Protein AF-A0A814XQW3-F1 (afdb_monomer_lite)

Secondary structure (DSSP, 8-state):
--EEETTEEE--SHHHHHHHHHIIIIIIIIHHHHHHHHHHHHHHHHHHHHHH------SS---HHHHHHHHHHHHHHHHHHHHHHHHHHHHHHHHHHHHHHHHHHHHT----HHHHHHHHHHHHHHHHHHHHHTTHHHHHHHHH-HHHHHHHHHHHHHHHS-----------------EEEEETTEEEEESSHHHHHHHHHHHHHTT-SEE----SGGGGGHHHHHHH-SSEEP-HHHHHHHHHHHTT-SEEEEESSHHHHHTTTTHHHHHHTT-EEE---HHHHHHHHHIIIIIITTT---HHHHHHHHHHHTTS--SEEEE-STTGGGT--HHHHSS-EEEHHHHHHHHHHHHHHHTTTS--

Radius of gyration: 32.4 Å; chains: 1; bounding box: 98×44×73 Å

InterPro domains:
  IPR001920 Asp/Glu racemase [G3DSA:3.40.50.1860] (167-349)
  IPR001920 Asp/Glu racemase [G3DSA:3.40.50.1860] (236-343)
  IPR001920 Asp/Glu racemase [SSF53681] (193-248)
  IPR001920 Asp/Glu racemase [SSF53681] (250-356)
  IPR004380 Aspartate racemase [TIGR00035] (196-360)
  IPR015942 Asp/Glu/hydantoin racemase [PF01177] (196-351)
  IPR033134 Asp/Glu racemase, active site 2 [PS00924] (321-331)

pLDDT: mean 74.13, std 18.56, range [30.69, 98.56]

Foldseek 3Di:
DWDDDPNDTDDADPVLVVVLVCLCPPQQPVVLVVLVVVLVVLVVVVVVVVVVPDDPDDDDDDDVVVVVVVLVSVLVSQLSVQLSVLSNVLQPQQSVLSVVVRVCVVVVPDDDPVVVVVSVVSNVSSVVSVVVSVCSSVVSCCVRPPVVVVVVVVVVVVVVPPCPDDDDDDDDDDFPDFDWDQDPNATATDGRLVVVLVVLVVVVVVPDQADEDLAQVCLSCVVVNCVSHPHHYDRLLLLLLVVCLVVVWQEEEEADACCNQVVCSNQPNNVVSNHHYDGADPVLNVLRNCCVPVDQVVVNHDPVSLLVSLVSLLPDPTQEYEHNGQRCVVRDDCVSNVHHYHRSNVSSVVVVVCVVPCVVVVPD

Structure (mmCIF, N/CA/C/O backbone):
data_AF-A0A814XQW3-F1
#
_entry.id   AF-A0A814XQW3-F1
#
loop_
_atom_site.group_PDB
_atom_site.id
_atom_site.type_symbol
_atom_site.label_atom_id
_atom_site.label_alt_id
_atom_site.label_comp_id
_atom_site.label_asym_id
_atom_site.label_entity_id
_atom_site.label_seq_id
_atom_site.pdbx_PDB_ins_code
_atom_site.Cartn_x
_atom_site.Cartn_y
_atom_site.Cartn_z
_atom_site.occupancy
_atom_site.B_iso_or_equiv
_atom_site.auth_seq_id
_atom_site.auth_comp_id
_atom_site.auth_asym_id
_atom_site.auth_atom_id
_atom_site.pdbx_PDB_model_num
ATOM 1 N N . MET A 1 1 ? 49.293 6.498 -38.339 1.00 36.53 1 MET A N 1
ATOM 2 C CA . MET A 1 1 ? 49.826 6.241 -39.692 1.00 36.53 1 MET A CA 1
ATOM 3 C C . MET A 1 1 ? 50.412 4.837 -39.653 1.00 36.53 1 MET A C 1
ATOM 5 O O . MET A 1 1 ? 51.391 4.638 -38.951 1.00 36.53 1 MET A O 1
ATOM 9 N N . ALA A 1 2 ? 49.726 3.845 -40.225 1.00 30.69 2 ALA A N 1
ATOM 10 C CA . ALA A 1 2 ? 50.223 2.468 -40.257 1.00 30.69 2 ALA A CA 1
ATOM 11 C C . ALA A 1 2 ? 51.236 2.351 -41.402 1.00 30.69 2 ALA A C 1
ATOM 13 O O . ALA A 1 2 ? 50.948 2.802 -42.509 1.00 30.69 2 ALA A O 1
ATOM 14 N N . MET A 1 3 ? 52.414 1.790 -41.138 1.00 38.75 3 MET A N 1
ATOM 15 C CA . MET A 1 3 ? 53.424 1.531 -42.162 1.00 38.75 3 MET A CA 1
ATOM 16 C C . MET A 1 3 ? 53.790 0.051 -42.105 1.00 38.75 3 MET A C 1
ATOM 18 O O . MET A 1 3 ? 54.072 -0.480 -41.033 1.00 38.75 3 MET A O 1
ATOM 22 N N . ILE A 1 4 ? 53.728 -0.616 -43.256 1.00 41.97 4 ILE A N 1
ATOM 23 C CA . ILE A 1 4 ? 54.056 -2.035 -43.390 1.00 41.97 4 ILE A CA 1
ATOM 24 C C . ILE A 1 4 ? 55.567 -2.139 -43.574 1.00 41.97 4 ILE A C 1
ATOM 26 O O . ILE A 1 4 ? 56.103 -1.674 -44.577 1.00 41.97 4 ILE A O 1
ATOM 30 N N . VAL A 1 5 ? 56.241 -2.782 -42.624 1.00 43.38 5 VAL A N 1
ATOM 31 C CA . VAL A 1 5 ? 57.634 -3.215 -42.764 1.00 43.38 5 VAL A CA 1
ATOM 32 C C . VAL A 1 5 ? 57.670 -4.704 -42.421 1.00 43.38 5 VAL A C 1
ATOM 34 O O . VAL A 1 5 ? 57.209 -5.105 -41.358 1.00 43.38 5 VAL A O 1
ATOM 37 N N . ASN A 1 6 ? 58.163 -5.534 -43.344 1.00 40.38 6 ASN A N 1
ATOM 38 C CA . ASN A 1 6 ? 58.278 -6.996 -43.201 1.00 40.38 6 ASN A CA 1
ATOM 39 C C . ASN A 1 6 ? 56.962 -7.745 -42.900 1.00 40.38 6 ASN A C 1
ATOM 41 O O . ASN A 1 6 ? 56.913 -8.623 -42.042 1.00 40.38 6 ASN A O 1
ATOM 45 N N . GLY A 1 7 ? 55.881 -7.422 -43.619 1.00 45.22 7 GLY A N 1
ATOM 46 C CA . GLY A 1 7 ? 54.679 -8.270 -43.671 1.00 45.22 7 GLY A CA 1
ATOM 47 C C . GLY A 1 7 ? 53.816 -8.310 -42.404 1.00 45.22 7 GLY A C 1
ATOM 48 O O . GLY A 1 7 ? 52.845 -9.059 -42.367 1.00 45.22 7 GLY A O 1
ATOM 49 N N . THR A 1 8 ? 54.108 -7.492 -41.391 1.00 40.66 8 THR A N 1
ATOM 50 C CA . THR A 1 8 ? 53.250 -7.338 -40.209 1.00 40.66 8 THR A CA 1
ATOM 51 C C . THR A 1 8 ? 52.730 -5.903 -40.123 1.00 40.66 8 THR A C 1
ATOM 53 O O . THR A 1 8 ? 53.478 -4.931 -40.218 1.00 40.66 8 THR A O 1
ATOM 56 N N . CYS A 1 9 ? 51.407 -5.756 -40.022 1.00 37.94 9 CYS A N 1
ATOM 57 C CA . CYS A 1 9 ? 50.748 -4.460 -39.882 1.00 37.94 9 CYS A CA 1
ATOM 58 C C . CYS A 1 9 ? 50.822 -4.048 -38.404 1.00 37.94 9 CYS A C 1
ATOM 60 O O . CYS A 1 9 ? 50.177 -4.674 -37.566 1.00 37.94 9 CYS A O 1
ATOM 62 N N . GLY A 1 10 ? 51.633 -3.040 -38.073 1.00 51.25 10 GLY A N 1
ATOM 63 C CA . GLY A 1 10 ? 51.829 -2.586 -36.694 1.00 51.25 10 GLY A CA 1
ATOM 64 C C . GLY A 1 10 ? 51.812 -1.063 -36.554 1.00 51.25 10 GLY A C 1
ATOM 65 O O . GLY A 1 10 ? 52.221 -0.324 -37.452 1.00 51.25 10 GLY A O 1
ATOM 66 N N . LEU A 1 11 ? 51.319 -0.587 -35.409 1.00 47.41 11 LEU A N 1
ATOM 67 C CA . LEU A 1 11 ? 51.382 0.812 -34.978 1.00 47.41 11 LEU A CA 1
ATOM 68 C C . LEU A 1 11 ? 52.790 1.110 -34.436 1.00 47.41 11 LEU A C 1
ATOM 70 O O . LEU A 1 11 ? 53.086 0.823 -33.280 1.00 47.41 11 LEU A O 1
ATOM 74 N N . PHE A 1 12 ? 53.656 1.694 -35.263 1.00 54.59 12 PHE A N 1
ATOM 75 C CA . PHE A 1 12 ? 55.025 2.058 -34.880 1.00 54.59 12 PHE A CA 1
ATOM 76 C C . PHE A 1 12 ? 55.198 3.579 -34.705 1.00 54.59 12 PHE A C 1
ATOM 78 O O . PHE A 1 12 ? 54.507 4.376 -35.342 1.00 54.59 12 PHE A O 1
ATOM 85 N N . GLY A 1 13 ? 56.146 3.984 -33.850 1.00 56.56 13 GLY A N 1
ATOM 86 C CA . GLY A 1 13 ? 56.596 5.376 -33.696 1.00 56.56 13 GLY A CA 1
ATOM 87 C C . GLY A 1 13 ? 56.034 6.129 -32.482 1.00 56.56 13 GLY A C 1
ATOM 88 O O . GLY A 1 13 ? 55.415 5.548 -31.595 1.00 56.56 13 GLY A O 1
ATOM 89 N N . LEU A 1 14 ? 56.249 7.452 -32.447 1.00 54.50 14 LEU A N 1
ATOM 90 C CA . LEU A 1 14 ? 55.921 8.352 -31.323 1.00 54.50 14 LEU A CA 1
ATOM 91 C C . LEU A 1 14 ? 54.473 8.197 -30.814 1.00 54.50 14 LEU A C 1
ATOM 93 O O . LEU A 1 14 ? 54.214 8.307 -29.620 1.00 54.50 14 LEU A O 1
ATOM 97 N N . TYR A 1 15 ? 53.534 7.892 -31.713 1.00 55.53 15 TYR A N 1
ATOM 98 C CA . TYR A 1 15 ? 52.132 7.662 -31.368 1.00 55.53 15 TYR A CA 1
ATOM 99 C C . TYR A 1 15 ? 51.929 6.443 -30.457 1.00 55.53 15 TYR A C 1
ATOM 101 O O . TYR A 1 15 ? 51.129 6.528 -29.530 1.00 55.53 15 TYR A O 1
ATOM 109 N N . SER A 1 16 ? 52.649 5.331 -30.665 1.00 59.09 16 SER A N 1
ATOM 110 C CA . SER A 1 16 ? 52.501 4.151 -29.799 1.00 59.09 16 SER A CA 1
ATOM 111 C C . SER A 1 16 ? 53.010 4.437 -28.387 1.00 59.09 16 SER A C 1
ATOM 113 O O . SER A 1 16 ? 52.387 4.007 -27.422 1.00 59.09 16 SER A O 1
ATOM 115 N N . ILE A 1 17 ? 54.072 5.241 -28.273 1.00 63.97 17 ILE A N 1
ATOM 116 C CA . ILE A 1 17 ? 54.657 5.688 -27.005 1.00 63.97 17 ILE A CA 1
ATOM 117 C C . ILE A 1 17 ? 53.699 6.636 -26.270 1.00 63.97 17 ILE A C 1
ATOM 119 O O . ILE A 1 17 ? 53.467 6.471 -25.075 1.00 63.97 17 ILE A O 1
ATOM 123 N N . VAL A 1 18 ? 53.098 7.601 -26.975 1.00 65.00 18 VAL A N 1
ATOM 124 C CA . VAL A 1 18 ? 52.112 8.531 -26.393 1.00 65.00 18 VAL A CA 1
ATOM 125 C C . VAL A 1 18 ? 50.834 7.798 -25.979 1.00 65.00 18 VAL A C 1
ATOM 127 O O . VAL A 1 18 ? 50.324 8.018 -24.882 1.00 65.00 18 VAL A O 1
ATOM 130 N N . TYR A 1 19 ? 50.330 6.893 -26.819 1.00 63.53 19 TYR A N 1
ATOM 131 C CA . TYR A 1 19 ? 49.148 6.084 -26.516 1.00 63.53 19 TYR A CA 1
ATOM 132 C C . TYR A 1 19 ? 49.398 5.118 -25.348 1.00 63.53 19 TYR A C 1
ATOM 134 O O . TYR A 1 19 ? 48.536 4.940 -24.490 1.00 63.53 19 TYR A O 1
ATOM 142 N N . PHE A 1 20 ? 50.606 4.555 -25.263 1.00 70.44 20 PHE A N 1
ATOM 143 C CA . PHE A 1 20 ? 51.067 3.773 -24.119 1.00 70.44 20 PHE A CA 1
ATOM 144 C C . PHE A 1 20 ? 51.087 4.605 -22.831 1.00 70.44 20 PHE A C 1
ATOM 146 O O . PHE A 1 20 ? 50.499 4.196 -21.830 1.00 70.44 20 PHE A O 1
ATOM 153 N N . ALA A 1 21 ? 51.709 5.788 -22.864 1.00 70.50 21 ALA A N 1
ATOM 154 C CA . ALA A 1 21 ? 51.755 6.686 -21.715 1.00 70.50 21 ALA A CA 1
ATOM 155 C C . ALA A 1 21 ? 50.340 7.058 -21.245 1.00 70.50 21 ALA A C 1
ATOM 157 O O . ALA A 1 21 ? 50.058 7.008 -20.049 1.00 70.50 21 ALA A O 1
ATOM 158 N N . TYR A 1 22 ? 49.426 7.339 -22.179 1.00 73.06 22 TYR A N 1
ATOM 159 C CA . TYR A 1 22 ? 48.013 7.567 -21.878 1.00 73.06 22 TYR A CA 1
ATOM 160 C C . TYR A 1 22 ? 47.371 6.367 -21.167 1.00 73.06 22 TYR A C 1
ATOM 162 O O . TYR A 1 22 ? 46.743 6.544 -20.126 1.00 73.06 22 TYR A O 1
ATOM 170 N N . TYR A 1 23 ? 47.556 5.144 -21.669 1.00 67.44 23 TYR A N 1
ATOM 171 C CA . TYR A 1 23 ? 46.944 3.948 -21.082 1.00 67.44 23 TYR A CA 1
ATOM 172 C C . TYR A 1 23 ? 47.479 3.627 -19.678 1.00 67.44 23 TYR A C 1
ATOM 174 O O . TYR A 1 23 ? 46.710 3.303 -18.771 1.00 67.44 23 TYR A O 1
ATOM 182 N N . VAL A 1 24 ? 48.790 3.756 -19.464 1.00 70.56 24 VAL A N 1
ATOM 183 C CA . VAL A 1 24 ? 49.394 3.545 -18.140 1.00 70.56 24 VAL A CA 1
ATOM 184 C C . VAL A 1 24 ? 48.906 4.603 -17.157 1.00 70.56 24 VAL A C 1
ATOM 186 O O . VAL A 1 24 ? 48.426 4.268 -16.076 1.00 70.56 24 VAL A O 1
ATOM 189 N N . ILE A 1 25 ? 48.968 5.878 -17.539 1.00 71.75 25 ILE A N 1
ATOM 190 C CA . ILE A 1 25 ? 48.618 6.980 -16.643 1.00 71.75 25 ILE A CA 1
ATOM 191 C C . ILE A 1 25 ? 47.116 6.978 -16.347 1.00 71.75 25 ILE A C 1
ATOM 193 O O . ILE A 1 25 ? 46.719 7.008 -15.186 1.00 71.75 25 ILE A O 1
ATOM 197 N N . VAL A 1 26 ? 46.265 6.916 -17.370 1.00 65.56 26 VAL A N 1
ATOM 198 C CA . VAL A 1 26 ? 44.820 7.118 -17.205 1.00 65.56 26 VAL A CA 1
ATOM 199 C C . VAL A 1 26 ? 44.121 5.852 -16.719 1.00 65.56 26 VAL A C 1
ATOM 201 O O . VAL A 1 26 ? 43.390 5.901 -15.730 1.00 65.56 26 VAL A O 1
ATOM 204 N N . ILE A 1 27 ? 44.362 4.714 -17.375 1.00 66.62 27 ILE A N 1
ATOM 205 C CA . ILE A 1 27 ? 43.621 3.473 -17.102 1.00 66.62 27 ILE A CA 1
ATOM 206 C C . ILE A 1 27 ? 44.236 2.690 -15.940 1.00 66.62 27 ILE A C 1
ATOM 208 O O . ILE A 1 27 ? 43.497 2.119 -15.145 1.00 66.62 27 ILE A O 1
ATOM 212 N N . SER A 1 28 ? 45.566 2.688 -15.802 1.00 67.12 28 SER A N 1
ATOM 213 C CA . SER A 1 28 ? 46.251 1.832 -14.814 1.00 67.12 28 SER A CA 1
ATOM 214 C C . SER A 1 28 ? 46.558 2.540 -13.494 1.00 67.12 28 SER A C 1
ATOM 216 O O . SER A 1 28 ? 46.672 1.882 -12.465 1.00 67.12 28 SER A O 1
ATOM 218 N N . ILE A 1 29 ? 46.703 3.871 -13.507 1.00 71.38 29 ILE A N 1
ATOM 219 C CA . ILE A 1 29 ? 47.073 4.655 -12.318 1.00 71.38 29 ILE A CA 1
ATOM 220 C C . ILE A 1 29 ? 45.908 5.531 -11.852 1.00 71.38 29 ILE A C 1
ATOM 222 O O . ILE A 1 29 ? 45.441 5.374 -10.723 1.00 71.38 29 ILE A O 1
ATOM 226 N N . ILE A 1 30 ? 45.413 6.442 -12.696 1.00 69.69 30 ILE A N 1
ATOM 227 C CA . ILE A 1 30 ? 44.407 7.438 -12.296 1.00 69.69 30 ILE A CA 1
ATOM 228 C C . ILE A 1 30 ? 43.081 6.768 -11.933 1.00 69.69 30 ILE A C 1
ATOM 230 O O . ILE A 1 30 ? 42.566 7.009 -10.842 1.00 69.69 30 ILE A O 1
ATOM 234 N N . LEU A 1 31 ? 42.538 5.914 -12.803 1.00 66.19 31 LEU A N 1
ATOM 235 C CA . LEU A 1 31 ? 41.219 5.317 -12.585 1.00 66.19 31 LEU A CA 1
ATOM 236 C C . LEU A 1 31 ? 41.161 4.439 -11.311 1.00 66.19 31 LEU A C 1
ATOM 238 O O . LEU A 1 31 ? 40.260 4.661 -10.494 1.00 66.19 31 LEU A O 1
ATOM 242 N N . PRO A 1 32 ? 42.134 3.542 -11.036 1.00 69.25 32 PRO A N 1
ATOM 243 C CA . PRO A 1 32 ? 42.170 2.801 -9.776 1.00 69.25 32 PRO A CA 1
ATOM 244 C C . PRO A 1 32 ? 42.400 3.683 -8.547 1.00 69.25 32 PRO A C 1
ATOM 246 O O . PRO A 1 32 ? 41.806 3.440 -7.497 1.00 69.25 32 PRO A O 1
ATOM 249 N N . THR A 1 33 ? 43.220 4.733 -8.666 1.00 70.94 33 THR A N 1
ATOM 250 C CA . THR A 1 33 ? 43.464 5.674 -7.561 1.00 70.94 33 THR A CA 1
ATOM 251 C C . THR A 1 33 ? 42.193 6.440 -7.203 1.00 70.94 33 THR A C 1
ATOM 253 O O . THR A 1 33 ? 41.850 6.539 -6.026 1.00 70.94 33 THR A O 1
ATOM 256 N N . ILE A 1 34 ? 41.451 6.934 -8.202 1.00 68.25 34 ILE A N 1
ATOM 257 C CA . ILE A 1 34 ? 40.159 7.601 -8.001 1.00 68.25 34 ILE A CA 1
ATOM 258 C C . ILE A 1 34 ? 39.181 6.649 -7.307 1.00 68.25 34 ILE A C 1
ATOM 260 O O . ILE A 1 34 ? 38.585 7.025 -6.299 1.00 68.25 34 ILE A O 1
ATOM 264 N N . MET A 1 35 ? 39.059 5.406 -7.779 1.00 67.62 35 MET A N 1
ATOM 265 C CA . MET A 1 35 ? 38.199 4.393 -7.153 1.00 67.62 35 MET A CA 1
ATOM 266 C C . MET A 1 35 ? 38.602 4.089 -5.704 1.00 67.62 35 MET A C 1
ATOM 268 O O . MET A 1 35 ? 37.743 4.051 -4.822 1.00 67.62 35 MET A O 1
ATOM 272 N N . GLY A 1 36 ? 39.901 3.961 -5.417 1.00 69.25 36 GLY A N 1
ATOM 273 C CA . GLY A 1 36 ? 40.413 3.780 -4.057 1.00 69.25 36 GLY A CA 1
ATOM 274 C C . GLY A 1 36 ? 40.110 4.970 -3.139 1.00 69.25 36 GLY A C 1
ATOM 275 O O . GLY A 1 36 ? 39.705 4.782 -1.987 1.00 69.25 36 GLY A O 1
ATOM 276 N N . VAL A 1 37 ? 40.236 6.201 -3.647 1.00 71.12 37 VAL A N 1
ATOM 277 C CA . VAL A 1 37 ? 39.878 7.429 -2.919 1.00 71.12 37 VAL A CA 1
ATOM 278 C C . VAL A 1 37 ? 38.376 7.478 -2.648 1.00 71.12 37 VAL A C 1
ATOM 280 O O . VAL A 1 37 ? 37.986 7.693 -1.501 1.00 71.12 37 VAL A O 1
ATOM 283 N N . TYR A 1 38 ? 37.531 7.221 -3.649 1.00 66.69 38 TYR A N 1
ATOM 284 C CA . TYR A 1 38 ? 36.077 7.172 -3.475 1.00 66.69 38 TYR A CA 1
ATOM 285 C C . TYR A 1 38 ? 35.656 6.094 -2.473 1.00 66.69 38 TYR A C 1
ATOM 287 O O . TYR A 1 38 ? 34.881 6.391 -1.566 1.00 66.69 38 TYR A O 1
ATOM 295 N N . GLY A 1 39 ? 36.216 4.883 -2.559 1.00 68.00 39 GLY A N 1
ATOM 296 C CA . GLY A 1 39 ? 35.960 3.813 -1.593 1.00 68.00 39 GLY A CA 1
ATOM 297 C C . GLY A 1 39 ? 36.378 4.193 -0.169 1.00 68.00 39 GLY A C 1
ATOM 298 O O . GLY A 1 39 ? 35.629 3.985 0.787 1.00 68.00 39 GLY A O 1
ATOM 299 N N . THR A 1 40 ? 37.532 4.848 -0.020 1.00 69.62 40 THR A N 1
ATOM 300 C CA . THR A 1 40 ? 38.020 5.335 1.280 1.00 69.62 40 THR A CA 1
ATOM 301 C C . THR A 1 40 ? 37.146 6.463 1.836 1.00 69.62 40 THR A C 1
ATOM 303 O O . THR A 1 40 ? 36.858 6.497 3.035 1.00 69.62 40 THR A O 1
ATOM 306 N N . LEU A 1 41 ? 36.698 7.392 0.989 1.00 67.69 41 LEU A N 1
ATOM 307 C CA . LEU A 1 41 ? 35.799 8.482 1.372 1.00 67.69 41 LEU A CA 1
ATOM 308 C C . LEU A 1 41 ? 34.415 7.956 1.762 1.00 67.69 41 LEU A C 1
ATOM 310 O O . LEU A 1 41 ? 33.882 8.378 2.789 1.00 67.69 41 LEU A O 1
ATOM 314 N N . ALA A 1 42 ? 33.873 6.998 1.010 1.00 62.69 42 ALA A N 1
ATOM 315 C CA . ALA A 1 42 ? 32.629 6.311 1.339 1.00 62.69 42 ALA A CA 1
ATOM 316 C C . ALA A 1 42 ? 32.737 5.603 2.699 1.00 62.69 42 ALA A C 1
ATOM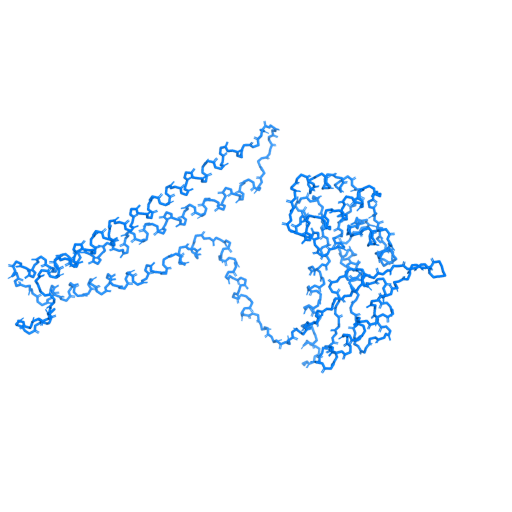 318 O O . ALA A 1 42 ? 31.896 5.818 3.572 1.00 62.69 42 ALA A O 1
ATOM 319 N N . PHE A 1 43 ? 33.828 4.864 2.942 1.00 65.69 43 PHE A N 1
ATOM 320 C CA . PHE A 1 43 ? 34.101 4.238 4.239 1.00 65.69 43 PHE A CA 1
ATOM 321 C C . PHE A 1 43 ? 34.182 5.256 5.384 1.00 65.69 43 PHE A C 1
ATOM 323 O O . PHE A 1 43 ? 33.568 5.071 6.438 1.00 65.69 43 PHE A O 1
ATOM 330 N N . ARG A 1 44 ? 34.904 6.368 5.189 1.00 66.56 44 ARG A N 1
ATOM 331 C CA . ARG A 1 44 ? 35.021 7.429 6.204 1.00 66.56 44 ARG A CA 1
ATOM 332 C C . ARG A 1 44 ? 33.684 8.118 6.478 1.00 66.56 44 ARG A C 1
ATOM 334 O O . ARG A 1 44 ? 33.410 8.420 7.639 1.00 66.56 44 ARG A O 1
ATOM 341 N N . ASN A 1 45 ? 32.857 8.353 5.459 1.00 64.50 45 ASN A N 1
ATOM 342 C CA . ASN A 1 45 ? 31.527 8.944 5.622 1.00 64.50 45 ASN A CA 1
ATOM 343 C C . ASN A 1 45 ? 30.571 8.004 6.363 1.00 64.50 45 ASN A C 1
ATOM 345 O O . ASN A 1 45 ? 29.919 8.445 7.309 1.00 64.50 45 ASN A O 1
ATOM 349 N N . MET A 1 46 ? 30.564 6.711 6.030 1.00 59.06 46 MET A N 1
ATOM 350 C CA . MET A 1 46 ? 29.793 5.705 6.772 1.00 59.06 46 MET A CA 1
ATOM 351 C C . MET A 1 46 ? 30.229 5.634 8.243 1.00 59.06 46 MET A C 1
ATOM 353 O O . MET A 1 46 ? 29.395 5.669 9.149 1.00 59.06 46 MET A O 1
ATOM 357 N N . ARG A 1 47 ? 31.541 5.655 8.516 1.00 57.59 47 ARG A N 1
ATOM 358 C CA . ARG A 1 47 ? 32.078 5.668 9.888 1.00 57.59 47 ARG A CA 1
ATOM 359 C C . ARG A 1 47 ? 31.740 6.955 10.658 1.00 57.59 47 ARG A C 1
ATOM 361 O O . ARG A 1 47 ? 31.566 6.910 11.872 1.00 57.59 47 ARG A O 1
ATOM 368 N N . ARG A 1 48 ? 31.621 8.103 9.980 1.00 54.78 48 ARG A N 1
ATOM 369 C CA . ARG A 1 48 ? 31.190 9.379 10.587 1.00 54.78 48 ARG A CA 1
ATOM 370 C C . ARG A 1 48 ? 29.696 9.405 10.916 1.00 54.78 48 ARG A C 1
ATOM 372 O O . ARG A 1 48 ? 29.326 9.937 11.963 1.00 54.78 48 ARG A O 1
ATOM 379 N N . LEU A 1 49 ? 28.852 8.807 10.075 1.00 50.56 49 LEU A N 1
ATOM 380 C CA . LEU A 1 49 ? 27.429 8.604 10.376 1.00 50.56 49 LEU A CA 1
ATOM 381 C C . LEU A 1 49 ? 27.258 7.780 11.665 1.00 50.56 49 LEU A C 1
ATOM 383 O O . LEU A 1 49 ? 26.501 8.181 12.544 1.00 50.56 49 LEU A O 1
ATOM 387 N N . HIS A 1 50 ? 28.081 6.745 11.862 1.00 48.84 50 HIS A N 1
ATOM 388 C CA . HIS A 1 50 ? 28.116 5.956 13.103 1.00 48.84 50 HIS A CA 1
ATOM 389 C C . HIS A 1 50 ? 28.534 6.764 14.348 1.00 48.84 50 HIS A C 1
ATOM 391 O O . HIS A 1 50 ? 28.082 6.476 15.451 1.00 48.84 50 HIS A O 1
ATOM 397 N N . THR A 1 51 ? 29.384 7.791 14.211 1.00 43.00 51 THR A N 1
ATOM 398 C CA . THR A 1 51 ? 29.752 8.651 15.356 1.00 43.00 51 THR A CA 1
ATOM 399 C C . THR A 1 51 ? 28.667 9.655 15.753 1.00 43.00 51 THR A C 1
ATOM 401 O O . THR A 1 51 ? 28.691 10.132 16.883 1.00 43.00 51 THR A O 1
ATOM 404 N N . ARG A 1 52 ? 27.722 9.975 14.854 1.00 41.22 52 ARG A N 1
ATOM 405 C CA . ARG A 1 52 ? 26.573 10.857 15.141 1.00 41.22 52 ARG A CA 1
ATOM 406 C C . ARG A 1 52 ? 25.345 10.086 15.619 1.00 41.22 52 ARG A C 1
ATOM 408 O O . ARG A 1 52 ? 24.595 10.600 16.436 1.00 41.22 52 ARG A O 1
ATOM 415 N N . VAL A 1 53 ? 25.175 8.851 15.154 1.00 35.91 53 VAL A N 1
ATOM 416 C CA . VAL A 1 53 ? 24.117 7.938 15.595 1.00 35.91 53 VAL A CA 1
ATOM 417 C C . VAL A 1 53 ? 24.673 7.038 16.701 1.00 35.91 53 VAL A C 1
ATOM 419 O O . VAL A 1 53 ? 24.907 5.850 16.509 1.00 35.91 53 VAL A O 1
ATOM 422 N N . ARG A 1 54 ? 24.939 7.614 17.877 1.00 34.53 54 ARG A N 1
ATOM 423 C CA . ARG A 1 54 ? 24.983 6.825 19.114 1.00 34.53 54 ARG A CA 1
ATOM 424 C C . ARG A 1 54 ? 23.616 6.961 19.779 1.00 34.53 54 ARG A C 1
ATOM 426 O O . ARG A 1 54 ? 23.282 8.077 20.176 1.00 34.53 54 ARG A O 1
ATOM 433 N N . PRO A 1 55 ? 22.842 5.879 19.959 1.00 43.12 55 PRO A N 1
ATOM 434 C CA . PRO A 1 55 ? 21.834 5.888 21.004 1.00 43.12 55 PRO A CA 1
ATOM 435 C C . PRO A 1 55 ? 22.578 6.089 22.329 1.00 43.12 55 PRO A C 1
ATOM 437 O O . PRO A 1 55 ? 23.607 5.446 22.565 1.00 43.12 55 PRO A O 1
ATOM 440 N N . MET A 1 56 ? 22.097 6.982 23.193 1.00 37.72 56 MET A N 1
ATOM 441 C CA . MET A 1 56 ? 22.486 6.933 24.602 1.00 37.72 56 MET A CA 1
ATOM 442 C C . MET A 1 56 ? 22.079 5.554 25.131 1.00 37.72 56 MET A C 1
ATOM 444 O O . MET A 1 56 ? 20.897 5.237 25.217 1.00 37.72 56 MET A O 1
ATOM 448 N N . GLY A 1 57 ? 23.072 4.708 25.393 1.00 37.56 57 GLY A N 1
ATOM 449 C CA . GLY A 1 57 ? 22.868 3.367 25.913 1.00 37.56 57 GLY A CA 1
ATOM 450 C C . GLY A 1 57 ? 22.531 3.373 27.401 1.00 37.56 57 GLY A C 1
ATOM 451 O O . GLY A 1 57 ? 23.189 4.051 28.187 1.00 37.56 57 GLY A O 1
ATOM 452 N N . ASN A 1 58 ? 21.524 2.582 27.764 1.00 34.91 58 ASN A N 1
ATOM 453 C CA . ASN A 1 58 ? 21.564 1.521 28.782 1.00 34.91 58 ASN A CA 1
ATOM 454 C C . ASN A 1 58 ? 20.191 0.822 28.736 1.00 34.91 58 ASN A C 1
ATOM 456 O O . ASN A 1 58 ? 19.179 1.503 28.677 1.00 34.91 58 ASN A O 1
ATOM 460 N N . SER A 1 59 ? 20.020 -0.496 28.733 1.00 40.09 59 SER A N 1
ATOM 461 C CA . SER A 1 59 ? 20.912 -1.629 28.966 1.00 40.09 59 SER A CA 1
ATOM 462 C C . SER A 1 59 ? 20.292 -2.881 28.318 1.00 40.09 59 SER A C 1
ATOM 464 O O . SER A 1 59 ? 19.087 -3.087 28.428 1.00 40.09 59 SER A O 1
ATOM 466 N N . ASN A 1 60 ? 21.137 -3.732 27.732 1.00 44.62 60 ASN A N 1
ATOM 467 C CA . ASN A 1 60 ? 20.969 -5.184 27.567 1.00 44.62 60 ASN A CA 1
ATOM 468 C C . ASN A 1 60 ? 19.718 -5.710 26.833 1.00 44.62 60 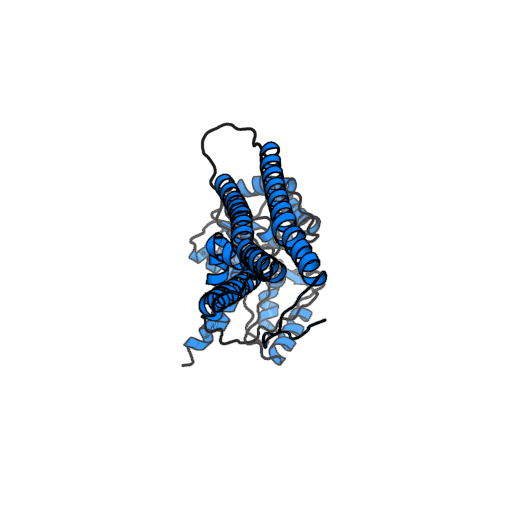ASN A C 1
ATOM 470 O O . ASN A 1 60 ? 18.886 -6.395 27.417 1.00 44.62 60 ASN A O 1
ATOM 474 N N . ASN A 1 61 ? 19.648 -5.460 25.524 1.00 46.22 61 ASN A N 1
ATOM 475 C CA . ASN A 1 61 ? 19.373 -6.491 24.512 1.00 46.22 61 ASN A CA 1
ATOM 476 C C . ASN A 1 61 ? 19.648 -5.878 23.132 1.00 46.22 61 ASN A C 1
ATOM 478 O O . ASN A 1 61 ? 18.928 -4.990 22.677 1.00 46.22 61 ASN A O 1
ATOM 482 N N . GLU A 1 62 ? 20.742 -6.300 22.499 1.00 45.16 62 GLU A N 1
ATOM 483 C CA . GLU A 1 62 ? 21.165 -5.809 21.186 1.00 45.16 62 GLU A CA 1
ATOM 484 C C . GLU A 1 62 ? 20.073 -6.090 20.140 1.00 45.16 62 GLU A C 1
ATOM 486 O O . GLU A 1 62 ? 19.669 -7.228 19.901 1.00 45.16 62 GLU A O 1
ATOM 491 N N . CYS A 1 63 ? 19.529 -5.016 19.563 1.00 41.53 63 CYS A N 1
ATOM 492 C CA . CYS A 1 63 ? 18.373 -5.061 18.677 1.00 41.53 63 CYS A CA 1
ATOM 493 C C . CYS A 1 63 ? 18.775 -5.511 17.252 1.00 41.53 63 CYS A C 1
ATOM 495 O O . CYS A 1 63 ? 19.676 -4.911 16.655 1.00 41.53 63 CYS A O 1
ATOM 497 N N . PRO A 1 64 ? 18.061 -6.472 16.627 1.00 47.25 64 PRO A N 1
ATOM 498 C CA . PRO A 1 64 ? 18.375 -6.998 15.291 1.00 47.25 64 PRO A CA 1
ATOM 499 C C . PRO A 1 64 ? 18.242 -5.974 14.144 1.00 47.25 64 PRO A C 1
ATOM 501 O O . PRO A 1 64 ? 18.595 -6.276 13.001 1.00 47.25 64 PRO A O 1
ATOM 504 N N . VAL A 1 65 ? 17.712 -4.774 14.410 1.00 43.78 65 VAL A N 1
ATOM 505 C CA . VAL A 1 65 ? 17.622 -3.655 13.452 1.00 43.78 65 VAL A CA 1
ATOM 506 C C . VAL A 1 65 ? 18.975 -2.957 13.283 1.00 43.78 65 VAL A C 1
ATOM 508 O O . VAL A 1 65 ? 19.389 -2.701 12.153 1.00 43.78 65 VAL A O 1
ATOM 511 N N . VAL A 1 66 ? 19.710 -2.741 14.378 1.00 48.97 66 VAL A N 1
ATOM 512 C CA . VAL A 1 66 ? 21.072 -2.176 14.351 1.00 48.97 66 VAL A CA 1
ATOM 513 C C . VAL A 1 66 ? 22.014 -3.138 13.620 1.00 48.97 66 VAL A C 1
ATOM 515 O O . VAL A 1 66 ? 22.740 -2.739 12.712 1.00 48.97 66 VAL A O 1
ATOM 518 N N . ASP A 1 67 ? 21.876 -4.437 13.887 1.00 50.12 67 ASP A N 1
ATOM 519 C CA . ASP A 1 67 ? 22.570 -5.503 13.156 1.00 50.12 67 ASP A CA 1
ATOM 520 C C . ASP A 1 67 ? 22.202 -5.591 11.669 1.00 50.12 67 ASP A C 1
ATOM 522 O O . ASP A 1 67 ? 22.998 -6.071 10.856 1.00 50.12 67 ASP A O 1
ATOM 526 N N . ARG A 1 68 ? 20.987 -5.190 11.278 1.00 49.28 68 ARG A N 1
ATOM 527 C CA . ARG A 1 68 ? 20.566 -5.164 9.868 1.00 49.28 68 ARG A CA 1
ATOM 528 C C . ARG A 1 68 ? 21.179 -3.983 9.119 1.00 49.28 68 ARG A C 1
ATOM 530 O O . ARG A 1 68 ? 21.654 -4.187 8.003 1.00 49.28 68 ARG A O 1
ATOM 537 N N . ILE A 1 69 ? 21.244 -2.807 9.745 1.00 53.62 69 ILE A N 1
ATOM 538 C CA . ILE A 1 69 ? 21.929 -1.624 9.198 1.00 53.62 69 ILE A CA 1
ATOM 539 C C . ILE A 1 69 ? 23.433 -1.903 9.078 1.00 53.62 69 ILE A C 1
ATOM 541 O O . ILE A 1 69 ? 24.000 -1.763 7.996 1.00 53.62 69 ILE A O 1
ATOM 545 N N . HIS A 1 70 ? 24.059 -2.447 10.129 1.00 57.91 70 HIS A N 1
ATOM 546 C CA . HIS A 1 70 ? 25.467 -2.852 10.085 1.00 57.91 70 HIS A CA 1
ATOM 547 C C . HIS A 1 70 ? 25.755 -3.892 8.999 1.00 57.91 70 HIS A C 1
ATOM 549 O O . HIS A 1 70 ? 26.802 -3.836 8.354 1.00 57.91 70 HIS A O 1
ATOM 555 N N . ARG A 1 71 ? 24.836 -4.839 8.761 1.00 58.50 71 ARG A N 1
ATOM 556 C CA . ARG A 1 71 ? 24.974 -5.803 7.663 1.00 58.50 71 ARG A CA 1
ATOM 557 C C . ARG A 1 71 ? 24.884 -5.126 6.299 1.00 58.50 71 ARG A C 1
ATOM 559 O O . ARG A 1 71 ? 25.759 -5.375 5.474 1.00 58.50 71 ARG A O 1
ATOM 566 N N . ALA A 1 72 ? 23.886 -4.275 6.061 1.00 60.34 72 ALA A N 1
ATOM 567 C CA . ALA A 1 72 ? 23.716 -3.570 4.787 1.00 60.34 72 ALA A CA 1
ATOM 568 C C . ALA A 1 72 ? 24.935 -2.693 4.441 1.00 60.34 72 ALA A C 1
ATOM 570 O O . ALA A 1 72 ? 25.461 -2.783 3.330 1.00 60.34 72 ALA A O 1
ATOM 571 N N . ASP A 1 73 ? 25.458 -1.952 5.418 1.00 64.31 73 ASP A N 1
ATOM 572 C CA . ASP A 1 73 ? 26.641 -1.101 5.249 1.00 64.31 73 ASP A CA 1
ATOM 573 C C . ASP A 1 73 ? 27.920 -1.925 5.036 1.00 64.31 73 ASP A C 1
ATOM 575 O O . ASP A 1 73 ? 28.770 -1.585 4.208 1.00 64.31 73 ASP A O 1
ATOM 579 N N . ARG A 1 74 ? 28.051 -3.067 5.727 1.00 67.94 74 ARG A N 1
ATOM 580 C CA . ARG A 1 74 ? 29.152 -4.017 5.504 1.00 67.94 74 ARG A CA 1
ATOM 581 C C . ARG A 1 74 ? 29.098 -4.613 4.099 1.00 67.94 74 ARG A C 1
ATOM 583 O O . ARG A 1 74 ? 30.144 -4.784 3.478 1.00 67.94 74 ARG A O 1
ATOM 590 N N . HIS A 1 75 ? 27.907 -4.916 3.586 1.00 65.69 75 HIS A N 1
ATOM 591 C CA . HIS A 1 75 ? 27.734 -5.397 2.216 1.00 65.69 75 HIS A CA 1
ATOM 592 C C . HIS A 1 75 ? 28.115 -4.326 1.188 1.00 65.69 75 HIS A C 1
ATOM 594 O O . HIS A 1 75 ? 28.819 -4.653 0.235 1.00 65.69 75 HIS A O 1
ATOM 600 N N . LEU A 1 76 ? 27.737 -3.063 1.414 1.00 67.94 76 LEU A N 1
ATOM 601 C CA . LEU A 1 76 ? 28.124 -1.940 0.556 1.00 67.94 76 LEU A CA 1
ATOM 602 C C . LEU A 1 76 ? 29.648 -1.739 0.540 1.00 67.94 76 LEU A C 1
ATOM 604 O O . LEU A 1 76 ? 30.240 -1.567 -0.521 1.00 67.94 76 LEU A O 1
ATOM 608 N N . LEU A 1 77 ? 30.304 -1.846 1.699 1.00 68.25 77 LEU A N 1
ATOM 609 C CA . LEU A 1 77 ? 31.759 -1.745 1.798 1.00 68.25 77 LEU A CA 1
ATOM 610 C C . LEU A 1 77 ? 32.481 -2.891 1.076 1.00 68.25 77 LEU A C 1
ATOM 612 O O . LEU A 1 77 ? 33.408 -2.649 0.305 1.00 68.25 77 LEU A O 1
ATOM 616 N N . ILE A 1 78 ? 32.069 -4.139 1.332 1.00 69.81 78 ILE A N 1
ATOM 617 C CA . ILE A 1 78 ? 32.663 -5.321 0.691 1.00 69.81 78 ILE A CA 1
ATOM 618 C C . ILE A 1 78 ? 32.510 -5.216 -0.825 1.00 69.81 78 ILE A C 1
ATOM 620 O O . ILE A 1 78 ? 33.442 -5.543 -1.553 1.00 69.81 78 ILE A O 1
ATOM 624 N N . MET A 1 79 ? 31.368 -4.725 -1.298 1.00 69.25 79 MET A N 1
ATOM 625 C CA . MET A 1 79 ? 31.097 -4.504 -2.711 1.00 69.25 79 MET A CA 1
ATOM 626 C C . MET A 1 79 ? 32.042 -3.466 -3.325 1.00 69.25 79 MET A C 1
ATOM 628 O O . MET A 1 79 ? 32.711 -3.791 -4.299 1.00 69.25 79 MET A O 1
ATOM 632 N N . THR A 1 80 ? 32.187 -2.278 -2.727 1.00 69.44 80 THR A N 1
ATOM 633 C CA . THR A 1 80 ? 33.094 -1.237 -3.248 1.00 69.44 80 THR A CA 1
ATOM 634 C C . THR A 1 80 ? 34.562 -1.677 -3.234 1.00 69.44 80 THR A C 1
ATOM 636 O O . THR A 1 80 ? 35.308 -1.387 -4.166 1.00 69.44 80 THR A O 1
ATOM 639 N N . VAL A 1 81 ? 34.999 -2.411 -2.204 1.00 72.38 81 VAL A N 1
ATOM 640 C CA . VAL A 1 81 ? 36.375 -2.939 -2.139 1.00 72.38 81 VAL A CA 1
ATOM 641 C C . VAL A 1 81 ? 36.590 -4.059 -3.160 1.00 72.38 81 VAL A C 1
ATOM 643 O O . VAL A 1 81 ? 37.621 -4.085 -3.828 1.00 72.38 81 VAL A O 1
ATOM 646 N N . SER A 1 82 ? 35.621 -4.963 -3.320 1.00 69.81 82 SER A N 1
ATOM 647 C CA . SER A 1 82 ? 35.700 -6.048 -4.309 1.00 69.81 82 SER A CA 1
ATOM 648 C C . SER A 1 82 ? 35.721 -5.498 -5.735 1.00 69.81 82 SER A C 1
ATOM 650 O O . SER A 1 82 ? 36.517 -5.951 -6.550 1.00 69.81 82 SER A O 1
ATOM 652 N N . GLU A 1 83 ? 34.914 -4.476 -6.018 1.00 71.56 83 GLU A N 1
ATOM 653 C CA . GLU A 1 83 ? 34.887 -3.770 -7.301 1.00 71.56 83 GLU A CA 1
ATOM 654 C C . GLU A 1 83 ? 36.232 -3.095 -7.607 1.00 71.56 83 GLU A C 1
ATOM 656 O O . GLU A 1 83 ? 36.751 -3.235 -8.714 1.00 71.56 83 GLU A O 1
ATOM 661 N N . ALA A 1 84 ? 36.858 -2.456 -6.611 1.00 72.25 84 ALA A N 1
ATOM 662 C CA . ALA A 1 84 ? 38.190 -1.869 -6.758 1.00 72.25 84 ALA A CA 1
ATOM 663 C C . ALA A 1 84 ? 39.264 -2.931 -7.065 1.00 72.25 84 ALA A C 1
ATOM 665 O O . ALA A 1 84 ? 40.095 -2.729 -7.951 1.00 72.25 84 ALA A O 1
ATOM 666 N N . VAL A 1 85 ? 39.236 -4.081 -6.381 1.00 72.06 85 VAL A N 1
ATOM 667 C CA . VAL A 1 85 ? 40.186 -5.184 -6.617 1.00 72.06 85 VAL A CA 1
ATOM 668 C C . VAL A 1 85 ? 39.990 -5.801 -8.003 1.00 72.06 85 VAL A C 1
ATOM 670 O O . VAL A 1 85 ? 40.965 -5.972 -8.736 1.00 72.06 85 VAL A O 1
ATOM 673 N N . VAL A 1 86 ? 38.745 -6.092 -8.393 1.00 70.12 86 VAL A N 1
ATOM 674 C CA . VAL A 1 86 ? 38.421 -6.636 -9.722 1.00 70.12 86 VAL A CA 1
ATOM 675 C C . VAL A 1 86 ? 38.845 -5.659 -10.820 1.00 70.12 86 VAL A C 1
ATOM 677 O O . VAL A 1 86 ? 39.460 -6.088 -11.797 1.00 70.12 86 VAL A O 1
ATOM 680 N N . CYS A 1 87 ? 38.625 -4.353 -10.636 1.00 70.81 87 CYS A N 1
ATOM 681 C CA . CYS A 1 87 ? 39.092 -3.324 -11.565 1.00 70.81 87 CYS A CA 1
ATOM 682 C C . CYS A 1 87 ? 40.619 -3.308 -11.706 1.00 70.81 87 CYS A C 1
ATOM 684 O O . CYS A 1 87 ? 41.118 -3.262 -12.826 1.00 70.81 87 CYS A O 1
ATOM 686 N N . VAL A 1 88 ? 41.379 -3.377 -10.609 1.00 71.44 88 VAL A N 1
ATOM 687 C CA . VAL A 1 88 ? 42.856 -3.345 -10.644 1.00 71.44 88 VAL A CA 1
ATOM 688 C C . VAL A 1 88 ? 43.433 -4.582 -11.338 1.00 71.44 88 VAL A C 1
ATOM 690 O O . VAL A 1 88 ? 44.328 -4.478 -12.180 1.00 71.44 88 VAL A O 1
ATOM 693 N N . VAL A 1 89 ? 42.918 -5.768 -11.010 1.00 69.06 89 VAL A N 1
ATOM 694 C CA . VAL A 1 89 ? 43.427 -7.031 -11.567 1.00 69.06 89 VAL A CA 1
ATOM 695 C C . VAL A 1 89 ? 43.070 -7.163 -13.049 1.00 69.06 89 VAL A C 1
ATOM 697 O O . VAL A 1 89 ? 43.912 -7.559 -13.850 1.00 69.06 89 VAL A O 1
ATOM 700 N N . SER A 1 90 ? 41.850 -6.788 -13.440 1.00 66.69 90 SER A N 1
ATOM 701 C CA . SER A 1 90 ? 41.403 -6.902 -14.835 1.00 66.69 90 SER A CA 1
ATOM 702 C C . SER A 1 90 ? 42.040 -5.867 -15.767 1.00 66.69 90 SER A C 1
ATOM 704 O O . SER A 1 90 ? 42.284 -6.174 -16.932 1.00 66.69 90 SER A O 1
ATOM 706 N N . THR A 1 91 ? 42.363 -4.666 -15.274 1.00 69.62 91 THR A N 1
ATOM 707 C CA . THR A 1 91 ? 42.945 -3.597 -16.108 1.00 69.62 91 THR A CA 1
ATOM 708 C C . THR A 1 91 ? 44.466 -3.639 -16.215 1.00 69.62 91 THR A C 1
ATOM 710 O O . THR A 1 91 ? 45.001 -3.018 -17.124 1.00 69.62 91 THR A O 1
ATOM 713 N N . SER A 1 92 ? 45.180 -4.372 -15.354 1.00 70.50 92 SER A N 1
ATOM 714 C CA . SER A 1 92 ? 46.656 -4.369 -15.319 1.00 70.50 92 SER A CA 1
ATOM 715 C C . SER A 1 92 ? 47.329 -5.254 -16.378 1.00 70.50 92 SER A C 1
ATOM 717 O O . SER A 1 92 ? 48.443 -4.950 -16.798 1.00 70.50 92 SER A O 1
ATOM 719 N N . ILE A 1 93 ? 46.660 -6.300 -16.876 1.00 71.38 93 ILE A N 1
ATOM 720 C CA . ILE A 1 93 ? 47.240 -7.241 -17.858 1.00 71.38 93 ILE A CA 1
ATOM 721 C C . ILE A 1 93 ? 47.483 -6.572 -19.219 1.00 71.38 93 ILE A C 1
ATOM 723 O O . ILE A 1 93 ? 48.545 -6.733 -19.817 1.00 71.38 93 ILE A O 1
ATOM 727 N N . TYR A 1 94 ? 46.517 -5.792 -19.705 1.00 70.31 94 TYR A N 1
ATOM 728 C CA . TYR A 1 94 ? 46.587 -5.178 -21.033 1.00 70.31 94 TYR A CA 1
ATOM 729 C C . TYR A 1 94 ? 47.731 -4.142 -21.177 1.00 70.31 94 TYR A C 1
ATOM 731 O O . TYR A 1 94 ? 48.522 -4.265 -22.114 1.00 70.31 94 TYR A O 1
ATOM 739 N N . PRO A 1 95 ? 47.915 -3.181 -20.248 1.00 69.06 95 PRO A N 1
ATOM 740 C CA . PRO A 1 95 ? 49.027 -2.229 -20.267 1.00 69.06 95 PRO A CA 1
ATOM 741 C C . PRO A 1 95 ? 50.407 -2.889 -20.190 1.00 69.06 95 PRO A C 1
ATOM 743 O O . PRO A 1 95 ? 51.321 -2.433 -20.871 1.00 69.06 95 PRO A O 1
ATOM 746 N N . ILE A 1 96 ? 50.568 -3.954 -19.391 1.00 73.81 96 ILE A N 1
ATOM 747 C CA . ILE A 1 96 ? 51.853 -4.656 -19.222 1.00 73.81 96 ILE A CA 1
ATOM 748 C C . ILE A 1 96 ? 52.280 -5.320 -20.535 1.00 73.81 96 ILE A C 1
ATOM 750 O O . ILE A 1 96 ? 53.396 -5.111 -21.008 1.00 73.81 96 ILE A O 1
ATOM 754 N N . VAL A 1 97 ? 51.377 -6.079 -21.157 1.00 70.25 97 VAL A N 1
ATOM 755 C CA . VAL A 1 97 ? 51.663 -6.796 -22.410 1.00 70.25 97 VAL A CA 1
ATOM 756 C C . VAL A 1 97 ? 51.8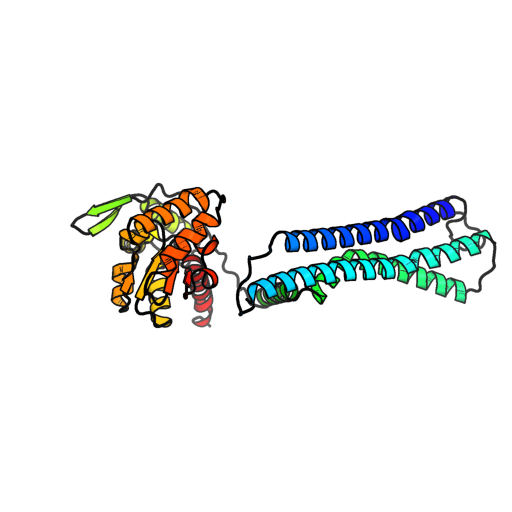75 -5.806 -23.560 1.00 70.25 97 VAL A C 1
ATOM 758 O O . VAL A 1 97 ? 52.763 -5.981 -24.398 1.00 70.25 97 VAL A O 1
ATOM 761 N N . TYR A 1 98 ? 51.112 -4.711 -23.576 1.00 71.25 98 TYR A N 1
ATOM 762 C CA . TYR A 1 98 ? 51.287 -3.641 -24.554 1.00 71.25 98 TYR A CA 1
ATOM 763 C C . TYR A 1 98 ? 52.630 -2.906 -24.379 1.00 71.25 98 TYR A C 1
ATOM 765 O O . TYR A 1 98 ? 53.282 -2.593 -25.375 1.00 71.25 98 TYR A O 1
ATOM 773 N N . MET A 1 99 ? 53.087 -2.688 -23.137 1.00 71.38 99 MET A N 1
ATOM 774 C CA . MET A 1 99 ? 54.405 -2.110 -22.830 1.00 71.38 99 MET A CA 1
ATOM 775 C C . MET A 1 99 ? 55.540 -2.962 -23.390 1.00 71.38 99 MET A C 1
ATOM 777 O O . MET A 1 99 ? 56.422 -2.443 -24.075 1.00 71.38 99 MET A O 1
ATOM 781 N N . GLU A 1 100 ? 55.516 -4.268 -23.111 1.00 71.56 100 GLU A N 1
ATOM 782 C CA . GLU A 1 100 ? 56.530 -5.197 -23.609 1.00 71.56 100 GLU A CA 1
ATOM 783 C C . GLU A 1 100 ? 56.555 -5.181 -25.139 1.00 71.56 100 GLU A C 1
ATOM 785 O O . GLU A 1 100 ? 57.624 -5.047 -25.741 1.00 71.56 100 GLU A O 1
ATOM 790 N N . THR A 1 101 ? 55.380 -5.238 -25.772 1.00 69.69 101 THR A N 1
ATOM 791 C CA . THR A 1 101 ? 55.226 -5.206 -27.234 1.00 69.69 101 THR A CA 1
ATOM 792 C C . THR A 1 101 ? 55.787 -3.913 -27.835 1.00 69.69 101 THR A C 1
ATOM 794 O O . THR A 1 101 ? 56.541 -3.959 -28.808 1.00 69.69 101 THR A O 1
ATOM 797 N N . ALA A 1 102 ? 55.495 -2.758 -27.229 1.00 68.69 102 ALA A N 1
ATOM 798 C CA . ALA A 1 102 ? 55.995 -1.464 -27.687 1.00 68.69 102 ALA A CA 1
ATOM 799 C C . ALA A 1 102 ? 57.522 -1.328 -27.528 1.00 68.69 102 ALA A C 1
ATOM 801 O O . ALA A 1 102 ? 58.199 -0.884 -28.456 1.00 68.69 102 ALA A O 1
ATOM 802 N N . LEU A 1 103 ? 58.079 -1.740 -26.383 1.00 67.56 103 LEU A N 1
ATOM 803 C CA . LEU A 1 103 ? 59.517 -1.643 -26.096 1.00 67.56 103 LEU A CA 1
ATOM 804 C C . LEU A 1 103 ? 60.352 -2.552 -26.996 1.00 67.56 103 LEU A C 1
ATOM 806 O O . LEU A 1 103 ? 61.341 -2.127 -27.586 1.00 67.56 103 LEU A O 1
ATOM 810 N N . THR A 1 104 ? 59.941 -3.807 -27.129 1.00 69.00 104 THR A N 1
ATOM 811 C CA . THR A 1 104 ? 60.628 -4.785 -27.984 1.00 69.00 104 THR A CA 1
ATOM 812 C C . THR A 1 104 ? 60.541 -4.424 -29.468 1.00 69.00 104 THR A C 1
ATOM 814 O O . THR A 1 104 ? 61.516 -4.627 -30.192 1.00 69.00 104 THR A O 1
ATOM 817 N N . GLY A 1 105 ? 59.422 -3.831 -29.904 1.00 65.38 105 GLY A N 1
ATOM 818 C CA . GLY A 1 105 ? 59.270 -3.275 -31.248 1.00 65.38 105 GLY A CA 1
ATOM 819 C C . GLY A 1 105 ? 60.168 -2.061 -31.502 1.00 65.38 105 GLY A C 1
ATOM 820 O O . GLY A 1 105 ? 60.718 -1.932 -32.590 1.00 65.38 105 GLY A O 1
ATOM 821 N N . PHE A 1 106 ? 60.375 -1.201 -30.498 1.00 64.12 106 PHE A N 1
ATOM 822 C CA . PHE A 1 106 ? 61.268 -0.040 -30.603 1.00 64.12 106 PHE A CA 1
ATOM 823 C C . PHE A 1 106 ? 62.755 -0.429 -30.618 1.00 64.12 106 PHE A C 1
ATOM 825 O O . PHE A 1 106 ? 63.536 0.150 -31.367 1.00 64.12 106 PHE A O 1
ATOM 832 N N . ILE A 1 107 ? 63.147 -1.427 -29.820 1.00 68.62 107 ILE A N 1
ATOM 833 C CA . ILE A 1 107 ? 64.535 -1.918 -29.725 1.00 68.62 107 ILE A CA 1
ATOM 834 C C . ILE A 1 107 ? 64.897 -2.833 -30.920 1.00 68.62 107 ILE A C 1
ATOM 836 O O . ILE A 1 107 ? 66.059 -3.183 -31.106 1.00 68.62 107 ILE A O 1
ATOM 840 N N . GLY A 1 108 ? 63.927 -3.197 -31.770 1.00 63.66 108 GLY A N 1
ATOM 841 C CA . GLY A 1 108 ? 64.166 -3.988 -32.984 1.00 63.66 108 GLY A CA 1
ATOM 842 C C . GLY A 1 108 ? 64.507 -5.455 -32.708 1.00 63.66 108 GLY A C 1
ATOM 843 O O . GLY A 1 108 ? 65.230 -6.084 -33.479 1.00 63.66 108 GLY A O 1
ATOM 844 N N . ILE A 1 109 ? 64.017 -6.009 -31.595 1.00 71.00 109 ILE A N 1
ATOM 845 C CA . ILE A 1 109 ? 64.278 -7.401 -31.213 1.00 71.00 109 ILE A CA 1
ATOM 846 C C . ILE A 1 109 ? 63.444 -8.331 -32.103 1.00 71.00 109 ILE A C 1
ATOM 848 O O . ILE A 1 109 ? 62.214 -8.309 -32.044 1.00 71.00 109 ILE A O 1
ATOM 852 N N . ASN A 1 110 ? 64.102 -9.195 -32.882 1.00 70.12 110 ASN A N 1
ATOM 853 C CA . ASN A 1 110 ? 63.423 -10.252 -33.637 1.00 70.12 110 ASN A CA 1
ATOM 854 C C . ASN A 1 110 ? 62.858 -11.308 -32.676 1.00 70.12 110 ASN A C 1
ATOM 856 O O . ASN A 1 110 ? 63.605 -12.033 -32.018 1.00 70.12 110 ASN A O 1
ATOM 860 N N . LYS A 1 111 ? 61.528 -11.391 -32.593 1.00 73.00 111 LYS A N 1
ATOM 861 C CA . LYS A 1 111 ? 60.812 -12.379 -31.775 1.00 73.00 111 LYS A CA 1
ATOM 862 C C . LYS A 1 111 ? 60.503 -13.633 -32.584 1.00 73.00 111 LYS A C 1
ATOM 864 O O . LYS A 1 111 ? 60.257 -13.549 -33.786 1.00 73.00 111 LYS A O 1
ATOM 869 N N . SER A 1 112 ? 60.469 -14.787 -31.918 1.00 76.50 112 SER A N 1
ATOM 870 C CA . SER A 1 112 ? 60.008 -16.020 -32.556 1.00 76.50 112 SER A CA 1
ATOM 871 C C . SER A 1 112 ? 58.495 -15.961 -32.838 1.00 76.50 112 SER A C 1
ATOM 873 O O . SER A 1 112 ? 57.768 -15.247 -32.132 1.00 76.50 112 SER A O 1
ATOM 875 N N . PRO A 1 113 ? 57.994 -16.709 -33.838 1.00 71.44 113 PRO A N 1
ATOM 876 C CA . PRO A 1 113 ? 56.567 -16.763 -34.152 1.00 71.44 113 PRO A CA 1
ATOM 877 C C . PRO A 1 113 ? 55.700 -17.185 -32.956 1.00 71.44 113 PRO A C 1
ATOM 879 O O . PRO A 1 113 ? 54.622 -16.629 -32.756 1.00 71.44 113 PRO A O 1
ATOM 882 N N . GLU A 1 114 ? 56.180 -18.109 -32.120 1.00 69.06 114 GLU A N 1
ATOM 883 C CA . GLU A 1 114 ? 55.465 -18.582 -30.928 1.00 69.06 114 GLU A CA 1
ATOM 884 C C . GLU A 1 114 ? 55.312 -17.465 -29.890 1.00 69.06 114 GLU A C 1
ATOM 886 O O . GLU A 1 114 ? 54.248 -17.300 -29.293 1.00 69.06 114 GLU A O 1
ATOM 891 N N . ARG A 1 115 ? 56.351 -16.640 -29.708 1.00 70.75 115 ARG A N 1
ATOM 892 C CA . ARG A 1 115 ? 56.311 -15.508 -28.774 1.00 70.75 115 ARG A CA 1
ATOM 893 C C . ARG A 1 115 ? 55.319 -14.436 -29.224 1.00 70.75 115 ARG A C 1
ATOM 895 O O . ARG A 1 115 ? 54.577 -13.913 -28.400 1.00 70.75 115 ARG A O 1
ATOM 902 N N . ILE A 1 116 ? 55.251 -14.162 -30.527 1.00 72.50 116 ILE A N 1
ATOM 903 C CA . ILE A 1 116 ? 54.270 -13.228 -31.105 1.00 72.50 116 ILE A CA 1
ATOM 904 C C . ILE A 1 116 ? 52.835 -13.749 -30.910 1.00 72.50 116 ILE A C 1
ATOM 906 O O . ILE A 1 116 ? 51.923 -12.972 -30.625 1.00 72.50 116 ILE A O 1
ATOM 910 N N . GLN A 1 117 ? 52.615 -15.062 -31.027 1.00 69.31 117 GLN A N 1
ATOM 911 C CA . GLN A 1 117 ? 51.303 -15.664 -30.768 1.00 69.31 117 GLN A CA 1
ATOM 912 C C . GLN A 1 117 ? 50.889 -15.543 -29.296 1.00 69.31 117 GLN A C 1
ATOM 914 O O . GLN A 1 117 ? 49.741 -15.191 -29.024 1.00 69.31 117 GLN A O 1
ATOM 919 N N . ILE A 1 118 ? 51.814 -15.767 -28.357 1.00 72.44 118 ILE A N 1
ATOM 920 C CA . ILE A 1 118 ? 51.565 -15.585 -26.918 1.00 72.44 118 ILE A CA 1
ATOM 921 C C . ILE A 1 118 ? 51.207 -14.126 -26.611 1.00 72.44 118 ILE A C 1
ATOM 923 O O . ILE A 1 118 ? 50.243 -13.869 -25.895 1.00 72.44 118 ILE A O 1
ATOM 927 N N . GLU A 1 119 ? 51.924 -13.162 -27.187 1.00 70.62 119 GLU A N 1
ATOM 928 C CA . GLU A 1 119 ? 51.649 -11.732 -26.987 1.00 70.62 119 GLU A CA 1
ATOM 929 C C . GLU A 1 119 ? 50.268 -11.330 -27.512 1.00 70.62 119 GLU A C 1
ATOM 931 O O . GLU A 1 119 ? 49.488 -10.705 -26.793 1.00 70.62 119 GLU A O 1
ATOM 936 N N . ASN A 1 120 ? 49.914 -11.756 -28.727 1.00 72.06 120 ASN A N 1
ATOM 937 C CA . ASN A 1 120 ? 48.587 -11.506 -29.291 1.00 72.06 120 ASN A CA 1
ATOM 938 C C . ASN A 1 120 ? 47.475 -12.181 -28.480 1.00 72.06 120 ASN A C 1
ATOM 940 O O . ASN A 1 120 ? 46.407 -11.598 -28.286 1.00 72.06 120 ASN A O 1
ATOM 944 N N . PHE A 1 121 ? 47.706 -13.395 -27.980 1.00 74.44 121 PHE A N 1
ATOM 945 C CA . PHE A 1 121 ? 46.768 -14.064 -27.084 1.00 74.44 121 PHE A CA 1
ATOM 946 C C . PHE A 1 121 ? 46.560 -13.252 -25.800 1.00 74.44 121 PHE A C 1
ATOM 948 O O . PHE A 1 121 ? 45.423 -12.955 -25.437 1.00 74.44 121 PHE A O 1
ATOM 955 N N . MET A 1 122 ? 47.641 -12.806 -25.162 1.00 73.12 122 MET A N 1
ATOM 956 C CA . MET A 1 122 ? 47.579 -12.023 -23.927 1.00 73.12 122 MET A CA 1
ATOM 957 C C . MET A 1 122 ? 46.944 -10.637 -24.129 1.00 73.12 122 MET A C 1
ATOM 959 O O . MET A 1 122 ? 46.212 -10.173 -23.255 1.00 73.12 122 MET A O 1
ATOM 963 N N . LEU A 1 123 ? 47.134 -9.995 -25.288 1.00 72.81 123 LEU A N 1
ATOM 964 C CA . LEU A 1 123 ? 46.445 -8.748 -25.651 1.00 72.81 123 LEU A CA 1
ATOM 965 C C . LEU A 1 123 ? 44.936 -8.944 -25.835 1.00 72.81 123 LEU A C 1
ATOM 967 O O . LEU A 1 123 ? 44.149 -8.116 -25.369 1.00 72.81 123 LEU A O 1
ATOM 971 N N . ASN A 1 124 ? 44.526 -10.044 -26.471 1.00 72.56 124 ASN A N 1
ATOM 972 C CA . ASN A 1 124 ? 43.113 -10.395 -26.619 1.00 72.56 124 ASN A CA 1
ATOM 973 C C . ASN A 1 124 ? 42.472 -10.722 -25.265 1.00 72.56 124 ASN A C 1
ATOM 975 O O . ASN A 1 124 ? 41.381 -10.235 -24.977 1.00 72.56 124 ASN A O 1
ATOM 979 N N . VAL A 1 125 ? 43.168 -11.470 -24.401 1.00 75.12 125 VAL A N 1
ATOM 980 C CA . VAL A 1 125 ? 42.733 -11.726 -23.018 1.00 75.12 125 VAL A CA 1
ATOM 981 C C . VAL A 1 125 ? 42.610 -10.415 -22.241 1.00 75.12 125 VAL A C 1
ATOM 983 O O . VAL A 1 125 ? 41.587 -10.178 -21.606 1.00 75.12 125 VAL A O 1
ATOM 986 N N . GLY A 1 126 ? 43.597 -9.522 -22.335 1.00 73.19 126 GLY A N 1
ATOM 987 C CA . GLY A 1 126 ? 43.553 -8.208 -21.692 1.00 73.19 126 GLY A CA 1
ATOM 988 C C . GLY A 1 126 ? 42.388 -7.337 -22.182 1.00 73.19 126 GLY A C 1
ATOM 989 O O . GLY A 1 126 ? 41.698 -6.722 -21.374 1.00 73.19 126 GLY A O 1
ATOM 990 N N . SER A 1 127 ? 42.118 -7.331 -23.491 1.00 69.62 127 SER A N 1
ATOM 991 C CA . SER A 1 127 ? 40.987 -6.603 -24.090 1.00 69.62 127 SER A CA 1
ATOM 992 C C . SER A 1 127 ? 39.634 -7.187 -23.677 1.00 69.62 127 SER A C 1
ATOM 994 O O . SER A 1 127 ? 38.699 -6.445 -23.377 1.00 69.62 127 SER A O 1
ATOM 996 N N . PHE A 1 128 ? 39.531 -8.516 -23.611 1.00 73.00 128 PHE A N 1
ATOM 997 C CA . PHE A 1 128 ? 38.346 -9.210 -23.115 1.00 73.00 128 PHE A CA 1
ATOM 998 C C . PHE A 1 128 ? 38.076 -8.879 -21.642 1.00 73.00 128 PHE A C 1
ATOM 1000 O O . PHE A 1 128 ? 36.947 -8.550 -21.283 1.00 73.00 128 PHE A O 1
ATOM 1007 N N . LEU A 1 129 ? 39.111 -8.893 -20.796 1.00 69.56 129 LEU A N 1
ATOM 1008 C CA . LEU A 1 129 ? 39.001 -8.526 -19.382 1.00 69.56 129 LEU A CA 1
ATOM 1009 C C . LEU A 1 129 ? 38.607 -7.058 -19.193 1.00 69.56 129 LEU A C 1
ATOM 1011 O O . LEU A 1 129 ? 37.801 -6.760 -18.315 1.00 69.56 129 LEU A O 1
ATOM 1015 N N . LEU A 1 130 ? 39.096 -6.155 -20.048 1.00 69.38 130 LEU A N 1
ATOM 1016 C CA . LEU A 1 130 ? 38.698 -4.746 -20.045 1.00 69.38 130 LEU A CA 1
ATOM 1017 C C . LEU A 1 130 ? 37.211 -4.569 -20.397 1.00 69.38 130 LEU A C 1
ATOM 1019 O O . LEU A 1 130 ? 36.513 -3.789 -19.752 1.00 69.38 130 LEU A O 1
ATOM 1023 N N . TYR A 1 131 ? 36.707 -5.329 -21.375 1.00 67.94 131 TYR A N 1
ATOM 1024 C CA . TYR A 1 131 ? 35.283 -5.342 -21.720 1.00 67.94 131 TYR A CA 1
ATOM 1025 C C . TYR A 1 131 ? 34.429 -5.923 -20.585 1.00 67.94 131 TYR A C 1
ATOM 1027 O O . TYR A 1 131 ? 33.390 -5.365 -20.234 1.00 67.94 131 TYR A O 1
ATOM 1035 N N . PHE A 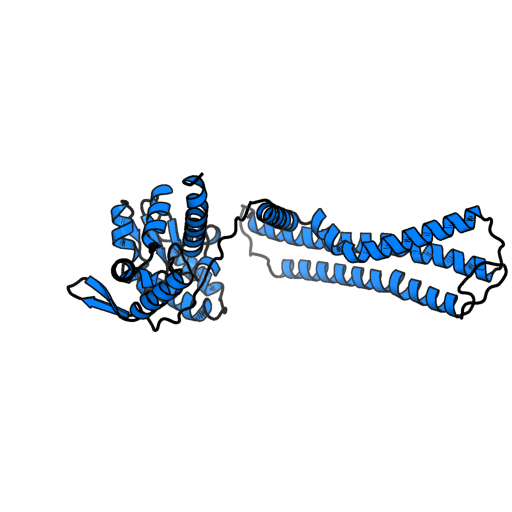1 132 ? 34.897 -7.007 -19.962 1.00 65.44 132 PHE A N 1
ATOM 1036 C CA . PHE A 1 132 ? 34.231 -7.643 -18.826 1.00 65.44 132 PHE A CA 1
ATOM 1037 C C . PHE A 1 132 ? 34.186 -6.727 -17.592 1.00 65.44 132 PHE A C 1
ATOM 1039 O O . PHE A 1 132 ? 33.212 -6.754 -16.838 1.00 65.44 132 PHE A O 1
ATOM 1046 N N . ASN A 1 133 ? 35.193 -5.865 -17.417 1.00 65.38 133 ASN A N 1
ATOM 1047 C CA . ASN A 1 133 ? 35.269 -4.917 -16.310 1.00 65.38 133 ASN A CA 1
ATOM 1048 C C . ASN A 1 133 ? 34.133 -3.872 -16.330 1.00 65.38 133 ASN A C 1
ATOM 1050 O O . ASN A 1 133 ? 33.662 -3.462 -15.275 1.00 65.38 133 ASN A O 1
ATOM 1054 N N . ASN A 1 134 ? 33.582 -3.527 -17.501 1.00 65.31 134 ASN A N 1
ATOM 1055 C CA . ASN A 1 134 ? 32.394 -2.660 -17.578 1.00 65.31 134 ASN A CA 1
ATOM 1056 C C . ASN A 1 134 ? 31.142 -3.293 -16.939 1.00 65.31 134 ASN A C 1
ATOM 1058 O O . ASN A 1 134 ? 30.212 -2.583 -16.563 1.00 65.31 134 ASN A O 1
ATOM 1062 N N . ALA A 1 135 ? 31.119 -4.621 -16.792 1.00 60.91 135 ALA A N 1
ATOM 1063 C CA . ALA A 1 135 ? 30.061 -5.365 -16.114 1.00 60.91 135 ALA A CA 1
ATOM 1064 C C . ALA A 1 135 ? 30.475 -5.854 -14.708 1.00 60.91 135 ALA A C 1
ATOM 1066 O O . ALA A 1 135 ? 29.661 -6.450 -13.999 1.00 60.91 135 ALA A O 1
ATOM 1067 N N . ALA A 1 136 ? 31.701 -5.564 -14.254 1.00 67.44 136 ALA A N 1
ATOM 1068 C CA . ALA A 1 136 ? 32.173 -5.900 -12.910 1.00 67.44 136 ALA A CA 1
ATOM 1069 C C . ALA A 1 136 ? 31.281 -5.363 -11.773 1.00 67.44 136 ALA A C 1
ATOM 1071 O O . ALA A 1 136 ? 31.053 -6.124 -10.824 1.00 67.44 136 ALA A O 1
ATOM 1072 N N . PRO A 1 137 ? 30.701 -4.144 -11.854 1.00 63.91 137 PRO A N 1
ATOM 1073 C CA . PRO A 1 137 ? 29.775 -3.666 -10.829 1.00 63.91 137 PRO A CA 1
ATOM 1074 C C . PRO A 1 137 ? 28.548 -4.579 -10.718 1.00 63.91 137 PRO A C 1
ATOM 1076 O O . PRO A 1 137 ? 28.152 -4.962 -9.621 1.00 63.91 137 PRO A O 1
ATOM 1079 N N . PHE A 1 138 ? 28.001 -5.024 -11.854 1.00 62.28 138 PHE A N 1
ATOM 1080 C CA . PHE A 1 138 ? 26.848 -5.924 -11.908 1.00 62.28 138 PHE A CA 1
ATOM 1081 C C . PHE A 1 138 ? 27.151 -7.300 -11.292 1.00 62.28 138 PHE A C 1
ATOM 1083 O O . PHE A 1 138 ? 26.397 -7.775 -10.439 1.00 62.28 138 PHE A O 1
ATOM 1090 N N . TYR A 1 139 ? 28.270 -7.932 -11.663 1.00 63.84 139 TYR A N 1
ATOM 1091 C CA . TYR A 1 139 ? 28.641 -9.252 -11.132 1.00 63.84 139 TYR A CA 1
ATOM 1092 C C . TYR A 1 139 ? 28.980 -9.211 -9.640 1.00 63.84 139 TYR A C 1
ATOM 1094 O O . TYR A 1 139 ? 28.590 -10.104 -8.885 1.00 63.84 139 TYR A O 1
ATOM 1102 N N . THR A 1 140 ? 29.658 -8.153 -9.195 1.00 65.12 140 THR A N 1
ATOM 1103 C CA . THR A 1 140 ? 29.988 -7.950 -7.778 1.00 65.12 140 THR A CA 1
ATOM 1104 C C . THR A 1 140 ? 28.715 -7.748 -6.955 1.00 65.12 140 THR A C 1
ATOM 1106 O O . THR A 1 140 ? 28.560 -8.354 -5.891 1.00 65.12 140 THR A O 1
ATOM 1109 N N . TYR A 1 141 ? 27.751 -6.985 -7.482 1.00 64.00 141 TYR A N 1
ATOM 1110 C CA . TYR A 1 141 ? 26.443 -6.790 -6.856 1.00 64.00 141 TYR A CA 1
ATOM 1111 C C . TYR A 1 141 ? 25.662 -8.110 -6.739 1.00 64.00 141 TYR A C 1
ATOM 1113 O O . TYR A 1 141 ? 25.123 -8.426 -5.677 1.00 64.00 141 TYR A O 1
ATOM 1121 N N . LEU A 1 142 ? 25.676 -8.931 -7.794 1.00 64.81 142 LEU A N 1
ATOM 1122 C CA . LEU A 1 142 ? 25.045 -10.253 -7.825 1.00 64.81 142 LEU A CA 1
ATOM 1123 C C . LEU A 1 142 ? 25.640 -11.229 -6.792 1.00 64.81 142 LEU A C 1
ATOM 1125 O O . LEU A 1 142 ? 24.903 -11.928 -6.088 1.00 64.81 142 LEU A O 1
ATOM 1129 N N . LEU A 1 143 ? 26.966 -11.270 -6.663 1.00 67.38 143 LEU A N 1
ATOM 1130 C CA . LEU A 1 143 ? 27.665 -12.221 -5.791 1.00 67.38 143 LEU A CA 1
ATOM 1131 C C . LEU A 1 143 ? 27.678 -11.807 -4.314 1.00 67.38 143 LEU A C 1
ATOM 1133 O O . LEU A 1 143 ? 27.602 -12.670 -3.437 1.00 67.38 143 LEU A O 1
ATOM 1137 N N . VAL A 1 144 ? 27.704 -10.510 -4.000 1.00 63.31 144 VAL A N 1
ATOM 1138 C CA . VAL A 1 144 ? 27.862 -10.030 -2.613 1.00 63.31 144 VAL A CA 1
ATOM 1139 C C . VAL A 1 144 ? 26.525 -9.662 -1.956 1.00 63.31 144 VAL A C 1
ATOM 1141 O O . VAL A 1 144 ? 26.351 -9.918 -0.761 1.00 63.31 144 VAL A O 1
ATOM 1144 N N . SER A 1 145 ? 25.551 -9.130 -2.705 1.00 67.50 145 SER A N 1
ATOM 1145 C CA . SER A 1 145 ? 24.285 -8.639 -2.139 1.00 67.50 145 SER A CA 1
ATOM 1146 C C . SER A 1 145 ? 23.207 -9.728 -2.079 1.00 67.50 145 SER A C 1
ATOM 1148 O O . SER A 1 145 ? 22.624 -10.127 -3.090 1.00 67.50 145 SER A O 1
ATOM 1150 N N . SER A 1 146 ? 22.896 -10.200 -0.868 1.00 55.12 146 SER A N 1
ATOM 1151 C CA . SER A 1 146 ? 21.792 -11.142 -0.627 1.00 55.12 146 SER A CA 1
ATOM 1152 C C . SER A 1 146 ? 20.427 -10.550 -0.994 1.00 55.12 146 SER A C 1
ATOM 1154 O O . SER A 1 146 ? 19.596 -11.259 -1.560 1.00 55.12 146 SER A O 1
ATOM 1156 N N . ALA A 1 147 ? 20.225 -9.252 -0.749 1.00 52.00 147 ALA A N 1
ATOM 1157 C CA . ALA A 1 147 ? 19.006 -8.526 -1.106 1.00 52.00 147 ALA A CA 1
ATOM 1158 C C . ALA A 1 147 ? 18.804 -8.459 -2.628 1.00 52.00 147 ALA A C 1
ATOM 1160 O O . ALA A 1 147 ? 17.716 -8.734 -3.130 1.00 52.00 147 ALA A O 1
ATOM 1161 N N . PHE A 1 148 ? 19.868 -8.186 -3.388 1.00 53.50 148 PHE A N 1
ATOM 1162 C CA . PHE A 1 148 ? 19.781 -8.160 -4.847 1.00 53.50 148 PHE A CA 1
ATOM 1163 C C . PHE A 1 148 ? 19.522 -9.545 -5.443 1.00 53.50 148 PHE A C 1
ATOM 1165 O O . PHE A 1 148 ? 18.682 -9.682 -6.331 1.00 53.50 148 PHE A O 1
ATOM 1172 N N . ARG A 1 149 ? 20.161 -10.597 -4.910 1.00 66.25 149 ARG A N 1
ATOM 1173 C CA . ARG A 1 149 ? 19.837 -11.982 -5.294 1.00 66.25 149 ARG A CA 1
ATOM 1174 C C . ARG A 1 149 ? 18.381 -12.326 -5.014 1.00 66.25 149 ARG A C 1
ATOM 1176 O O . ARG A 1 149 ? 17.760 -13.010 -5.820 1.00 66.25 149 ARG A O 1
ATOM 1183 N N . GLN A 1 150 ? 17.827 -11.852 -3.901 1.00 55.31 150 GLN A N 1
ATOM 1184 C CA . GLN A 1 150 ? 16.420 -12.056 -3.569 1.00 55.31 150 GLN A CA 1
ATOM 1185 C C . GLN A 1 150 ? 15.497 -11.329 -4.556 1.00 55.31 150 GLN A C 1
ATOM 1187 O O . GLN A 1 150 ? 14.523 -11.927 -5.008 1.00 55.31 150 GLN A O 1
ATOM 1192 N N . HIS A 1 151 ? 15.833 -10.101 -4.962 1.00 55.09 151 HIS A N 1
ATOM 1193 C CA . HIS A 1 151 ? 15.085 -9.351 -5.975 1.00 55.09 151 HIS A CA 1
ATOM 1194 C C . HIS A 1 151 ? 15.170 -9.989 -7.364 1.00 55.09 151 HIS A C 1
ATOM 1196 O O . HIS A 1 151 ? 14.139 -10.153 -8.008 1.00 55.09 151 HIS A O 1
ATOM 1202 N N . ILE A 1 152 ? 16.352 -10.431 -7.808 1.00 59.06 152 ILE A N 1
ATOM 1203 C CA . ILE A 1 152 ? 16.495 -11.174 -9.070 1.00 59.06 152 ILE A CA 1
ATOM 1204 C C . ILE A 1 152 ? 15.734 -12.490 -9.005 1.00 59.06 152 ILE A C 1
ATOM 1206 O O . ILE A 1 152 ? 15.021 -12.815 -9.945 1.00 59.06 152 ILE A O 1
ATOM 1210 N N . LYS A 1 153 ? 15.810 -13.229 -7.894 1.00 56.88 153 LYS A N 1
ATOM 1211 C CA . LYS A 1 153 ? 15.038 -14.461 -7.717 1.00 56.88 153 LYS A CA 1
ATOM 1212 C C . LYS A 1 153 ? 13.540 -14.176 -7.808 1.00 56.88 153 LYS A C 1
ATOM 1214 O O . LYS A 1 153 ? 12.843 -14.898 -8.503 1.00 56.88 153 LYS A O 1
ATOM 1219 N N . GLN A 1 154 ? 13.039 -13.122 -7.162 1.00 51.44 154 GLN A N 1
ATOM 1220 C CA . GLN A 1 154 ? 11.638 -12.699 -7.276 1.00 51.44 154 GLN A CA 1
ATOM 1221 C C . GLN A 1 154 ? 11.272 -12.286 -8.706 1.00 51.44 154 GLN A C 1
ATOM 1223 O O . GLN A 1 154 ? 10.191 -12.626 -9.171 1.00 51.44 154 GLN A O 1
ATOM 1228 N N . TYR A 1 155 ? 12.166 -11.602 -9.419 1.00 58.44 155 TYR A N 1
ATOM 1229 C CA . TYR A 1 155 ? 11.956 -11.199 -10.808 1.00 58.44 155 TYR A CA 1
ATOM 1230 C C . TYR A 1 155 ? 11.942 -12.408 -11.753 1.00 58.44 155 TYR A C 1
ATOM 1232 O O . TYR A 1 155 ? 11.056 -12.528 -12.592 1.00 58.44 155 TYR A O 1
ATOM 1240 N N . MET A 1 156 ? 12.856 -13.359 -11.560 1.00 52.75 156 MET A N 1
ATOM 1241 C CA . MET A 1 156 ? 12.877 -14.633 -12.275 1.00 52.75 156 MET A CA 1
ATOM 1242 C C . MET A 1 156 ? 11.665 -15.496 -11.931 1.00 52.75 156 MET A C 1
ATOM 1244 O O . MET A 1 156 ? 11.115 -16.125 -12.820 1.00 52.75 156 MET A O 1
ATOM 1248 N N . MET A 1 157 ? 11.200 -15.489 -10.679 1.00 53.66 157 MET A N 1
ATOM 1249 C CA . MET A 1 157 ? 9.956 -16.155 -10.284 1.00 53.66 157 MET A CA 1
ATOM 1250 C C . MET A 1 157 ? 8.727 -15.474 -10.903 1.00 53.66 157 MET A C 1
ATOM 1252 O O . MET A 1 157 ? 7.797 -16.174 -11.271 1.00 53.66 157 MET A O 1
ATOM 1256 N N . LYS A 1 158 ? 8.733 -14.148 -11.099 1.00 51.56 158 LYS A N 1
ATOM 1257 C CA . LYS A 1 158 ? 7.690 -13.422 -11.851 1.00 51.56 158 LYS A CA 1
ATOM 1258 C C . LYS A 1 158 ? 7.718 -13.733 -13.352 1.00 51.56 158 LYS A C 1
ATOM 1260 O O . LYS A 1 158 ? 6.661 -13.878 -13.951 1.00 51.56 158 LYS A O 1
ATOM 1265 N N . LEU A 1 159 ? 8.906 -13.866 -13.943 1.00 53.19 159 LEU A N 1
ATOM 1266 C CA . LEU A 1 159 ? 9.101 -14.283 -15.341 1.00 53.19 159 LEU A CA 1
ATOM 1267 C C . LEU A 1 159 ? 8.767 -15.767 -15.569 1.00 53.19 159 LEU A C 1
ATOM 1269 O O . LEU A 1 159 ? 8.315 -16.128 -16.649 1.00 53.19 159 LEU A O 1
ATOM 1273 N N . ALA A 1 160 ? 9.003 -16.617 -14.567 1.00 51.81 160 ALA A N 1
ATOM 1274 C CA . ALA A 1 160 ? 8.723 -18.051 -14.604 1.00 51.81 160 ALA A CA 1
ATOM 1275 C C . ALA A 1 160 ? 7.300 -18.402 -14.141 1.00 51.81 160 ALA A C 1
ATOM 1277 O O . ALA A 1 160 ? 6.823 -19.498 -14.431 1.00 51.81 160 ALA A O 1
ATOM 1278 N N . SER A 1 161 ? 6.604 -17.501 -13.439 1.00 48.56 161 SER A N 1
ATOM 1279 C CA . SER A 1 161 ? 5.168 -17.644 -13.218 1.00 48.56 161 SER A CA 1
ATOM 1280 C C . SER A 1 161 ? 4.469 -17.394 -14.552 1.00 48.56 161 SER A C 1
ATOM 1282 O O . SER A 1 161 ? 4.766 -16.378 -15.186 1.00 48.56 161 SER A O 1
ATOM 1284 N N . PRO A 1 162 ? 3.555 -18.267 -15.001 1.00 47.00 162 PRO A N 1
ATOM 1285 C CA . PRO A 1 162 ? 2.754 -17.992 -16.176 1.00 47.00 162 PRO A CA 1
ATOM 1286 C C . PRO A 1 162 ? 1.804 -16.846 -15.819 1.00 47.00 162 PRO A C 1
ATOM 1288 O O . PRO A 1 162 ? 0.675 -17.065 -15.392 1.00 47.00 162 PRO A O 1
ATOM 1291 N N . PHE A 1 163 ? 2.262 -15.604 -15.977 1.00 54.00 163 PHE A N 1
ATOM 1292 C CA . PHE A 1 163 ? 1.377 -14.462 -16.147 1.00 54.00 163 PHE A CA 1
ATOM 1293 C C . PHE A 1 163 ? 0.688 -14.664 -17.499 1.00 54.00 163 PHE A C 1
ATOM 1295 O O . PHE A 1 163 ? 1.096 -14.132 -18.529 1.00 54.00 163 PHE A O 1
ATOM 1302 N N . THR A 1 164 ? -0.355 -15.490 -17.508 1.00 48.16 164 THR A N 1
ATOM 1303 C CA . THR A 1 164 ? -1.396 -15.446 -18.529 1.00 48.16 164 THR A CA 1
ATOM 1304 C C . THR A 1 164 ? -2.099 -14.107 -18.343 1.00 48.16 164 THR A C 1
ATOM 1306 O O . THR A 1 164 ? -3.017 -13.974 -17.537 1.00 48.16 164 THR A O 1
ATOM 1309 N N . GLY A 1 165 ? -1.545 -13.076 -18.981 1.00 49.03 165 GLY A N 1
ATOM 1310 C CA . GLY A 1 165 ? -1.939 -11.688 -18.805 1.00 49.03 165 GLY A CA 1
ATOM 1311 C C . GLY A 1 165 ? -3.366 -11.435 -19.272 1.00 49.03 165 GLY A C 1
ATOM 1312 O O . GLY A 1 165 ? -3.623 -11.371 -20.471 1.00 49.03 165 GLY A O 1
ATOM 1313 N N . ARG A 1 166 ? -4.270 -11.205 -18.317 1.00 48.28 166 ARG A N 1
ATOM 1314 C CA . ARG A 1 166 ? -5.376 -10.273 -18.532 1.00 48.28 166 ARG A CA 1
ATOM 1315 C C . ARG A 1 166 ? -4.848 -8.858 -18.259 1.00 48.28 166 ARG A C 1
ATOM 1317 O O . ARG A 1 166 ? -4.183 -8.657 -17.239 1.00 48.28 166 ARG A O 1
ATOM 1324 N N . PRO A 1 167 ? -5.066 -7.887 -19.157 1.00 53.41 167 PRO A N 1
ATOM 1325 C CA . PRO A 1 167 ? -4.693 -6.504 -18.896 1.00 53.41 167 PRO A CA 1
ATOM 1326 C C . PRO A 1 167 ? -5.488 -5.978 -17.694 1.00 53.41 167 PRO A C 1
ATOM 1328 O O . PRO A 1 167 ? -6.708 -6.113 -17.644 1.00 53.41 167 PRO A O 1
ATOM 1331 N N . VAL A 1 168 ? -4.804 -5.374 -16.718 1.00 54.75 168 VAL A N 1
ATOM 1332 C CA . VAL A 1 168 ? -5.478 -4.616 -15.656 1.00 54.75 168 VAL A CA 1
ATOM 1333 C C . VAL A 1 168 ? -5.809 -3.241 -16.224 1.00 54.75 168 VAL A C 1
ATOM 1335 O O . VAL A 1 168 ? -4.924 -2.401 -16.383 1.00 54.75 168 VAL A O 1
ATOM 1338 N N . THR A 1 169 ? -7.079 -3.016 -16.545 1.00 51.84 169 THR A N 1
ATOM 1339 C CA . THR A 1 169 ? -7.567 -1.706 -16.984 1.00 51.84 169 THR A CA 1
ATOM 1340 C C . THR A 1 169 ? -7.861 -0.850 -15.759 1.00 51.84 169 THR A C 1
ATOM 1342 O O . THR A 1 169 ? -8.753 -1.166 -14.973 1.00 51.84 169 THR A O 1
ATOM 1345 N N . THR A 1 170 ? -7.118 0.241 -15.583 1.00 55.78 170 THR A N 1
ATOM 1346 C CA . THR A 1 170 ? -7.354 1.209 -14.508 1.00 55.78 170 THR A CA 1
ATOM 1347 C C . THR A 1 170 ? -7.979 2.481 -15.070 1.00 55.78 170 THR A C 1
ATOM 1349 O O . THR A 1 170 ? -7.600 2.966 -16.134 1.00 55.78 170 THR A O 1
ATOM 1352 N N . MET A 1 171 ? -8.944 3.042 -14.342 1.00 49.22 171 MET A N 1
ATOM 1353 C CA . MET A 1 171 ? -9.497 4.362 -14.628 1.00 49.22 171 MET A CA 1
ATOM 1354 C C . MET A 1 171 ? -9.358 5.222 -13.378 1.00 49.22 171 MET A C 1
ATOM 1356 O O . MET A 1 171 ? -9.865 4.872 -12.313 1.00 49.22 171 MET A O 1
ATOM 1360 N N . GLN A 1 172 ? -8.644 6.339 -13.502 1.00 52.41 172 GLN A N 1
ATOM 1361 C CA . GLN A 1 172 ? -8.496 7.296 -12.415 1.00 52.41 172 GLN A CA 1
ATOM 1362 C C . GLN A 1 172 ? -9.645 8.302 -12.471 1.00 52.41 172 GLN A C 1
ATOM 1364 O O . GLN A 1 172 ? -9.904 8.908 -13.509 1.00 52.41 172 GLN A O 1
ATOM 1369 N N . ILE A 1 173 ? -10.330 8.482 -11.345 1.00 52.34 173 ILE A N 1
ATOM 1370 C CA . ILE A 1 173 ? -11.467 9.392 -11.223 1.00 52.34 173 ILE A CA 1
ATOM 1371 C C . ILE A 1 173 ? -11.171 10.334 -10.071 1.00 52.34 173 ILE A C 1
ATOM 1373 O O . ILE A 1 173 ? -10.948 9.895 -8.943 1.00 52.34 173 ILE A O 1
ATOM 1377 N N . THR A 1 174 ? -11.223 11.634 -10.334 1.00 46.69 174 THR A N 1
ATOM 1378 C CA . THR A 1 174 ? -11.227 12.629 -9.263 1.00 46.69 174 THR A CA 1
ATOM 1379 C C . THR A 1 174 ? -12.658 12.790 -8.771 1.00 46.69 174 THR A C 1
ATOM 1381 O O . THR A 1 174 ? -13.493 13.450 -9.402 1.00 46.69 174 THR A O 1
ATOM 1384 N N . ILE A 1 175 ? -12.959 12.143 -7.651 1.00 52.88 175 ILE A N 1
ATOM 1385 C CA . ILE A 1 175 ? -14.253 12.266 -6.990 1.00 52.88 175 ILE A CA 1
ATOM 1386 C C . ILE A 1 175 ? -14.185 13.512 -6.093 1.00 52.88 175 ILE A C 1
ATOM 1388 O O . ILE A 1 175 ? -13.313 13.572 -5.226 1.00 52.88 175 ILE A O 1
ATOM 1392 N N . PRO A 1 176 ? -15.042 14.533 -6.295 1.00 47.00 176 PRO A N 1
ATOM 1393 C CA . PRO A 1 176 ? -15.166 15.612 -5.322 1.00 47.00 176 PRO A CA 1
ATOM 1394 C C . PRO A 1 176 ? -15.605 15.008 -3.986 1.00 47.00 176 PRO A C 1
ATOM 1396 O O . PRO A 1 176 ? -16.363 14.044 -3.981 1.00 47.00 176 PRO A O 1
ATOM 1399 N N . GLN A 1 177 ? -15.085 15.556 -2.889 1.00 50.53 177 GLN A N 1
ATOM 1400 C CA . GLN A 1 177 ? -15.224 15.065 -1.515 1.00 50.53 177 GLN A CA 1
ATOM 1401 C C . GLN A 1 177 ? -16.553 14.320 -1.270 1.00 50.53 177 GLN A C 1
ATOM 1403 O O . GLN A 1 177 ? -17.624 14.915 -1.375 1.00 50.53 177 GLN A O 1
ATOM 1408 N N . ILE A 1 178 ? -16.476 13.015 -0.974 1.00 56.59 178 ILE A N 1
ATOM 1409 C CA . ILE A 1 178 ? -17.649 12.225 -0.575 1.00 56.59 178 ILE A CA 1
ATOM 1410 C C . ILE A 1 178 ? -18.094 12.770 0.783 1.00 56.59 178 ILE A C 1
ATOM 1412 O O . ILE A 1 178 ? -17.361 12.656 1.768 1.00 56.59 178 ILE A O 1
ATOM 1416 N N . GLY A 1 179 ? -19.259 13.411 0.819 1.00 51.34 179 GLY A N 1
ATOM 1417 C CA . GLY A 1 179 ? -19.892 13.840 2.059 1.00 51.34 179 GLY A CA 1
ATOM 1418 C C . GLY A 1 179 ? -20.613 12.667 2.714 1.00 51.34 179 GLY A C 1
ATOM 1419 O O . GLY A 1 179 ? -21.006 11.720 2.040 1.00 51.34 179 GLY A O 1
ATOM 1420 N N . LEU A 1 180 ? -20.816 12.723 4.027 1.00 53.53 180 LEU A N 1
ATOM 1421 C CA . LEU A 1 180 ? -21.795 11.876 4.709 1.00 53.53 180 LEU A CA 1
ATOM 1422 C C . LEU A 1 180 ? -22.960 12.768 5.134 1.00 53.53 180 LEU A C 1
ATOM 1424 O O . LEU A 1 180 ? -22.744 13.841 5.695 1.00 53.53 180 LEU A O 1
ATOM 1428 N N . ALA A 1 181 ? -24.185 12.335 4.855 1.00 53.44 181 ALA A N 1
ATOM 1429 C CA . ALA A 1 181 ? -25.395 12.925 5.405 1.00 53.44 181 ALA A CA 1
ATOM 1430 C C . ALA A 1 181 ? -26.139 11.872 6.218 1.00 53.44 181 ALA A C 1
ATOM 1432 O O . ALA A 1 181 ? -26.134 10.691 5.881 1.00 53.44 181 ALA A O 1
ATOM 1433 N N . VAL A 1 182 ? -26.798 12.306 7.285 1.00 49.31 182 VAL A N 1
ATOM 1434 C CA . VAL A 1 182 ? -27.693 11.436 8.045 1.00 49.31 182 VAL A CA 1
ATOM 1435 C C . VAL A 1 182 ? -29.061 11.476 7.372 1.00 49.31 182 VAL A C 1
ATOM 1437 O O . VAL A 1 182 ? -29.680 12.536 7.301 1.00 49.31 182 VAL A O 1
ATOM 1440 N N . VAL A 1 183 ? -29.520 10.329 6.875 1.00 52.22 183 VAL A N 1
ATOM 1441 C CA . VAL A 1 183 ? -30.870 10.140 6.329 1.00 52.22 183 VAL A CA 1
ATOM 1442 C C . VAL A 1 183 ? -31.516 9.009 7.122 1.00 52.22 183 VAL A C 1
ATOM 1444 O O . VAL A 1 183 ? -30.942 7.928 7.224 1.00 52.22 183 VAL A O 1
ATOM 1447 N N . ASP A 1 184 ? -32.672 9.269 7.735 1.00 43.12 184 ASP A N 1
ATOM 1448 C CA . ASP A 1 184 ? -33.418 8.293 8.549 1.00 43.12 184 ASP A CA 1
ATOM 1449 C C . ASP A 1 184 ? -32.563 7.587 9.625 1.00 43.12 184 ASP A C 1
ATOM 1451 O O . ASP A 1 184 ? -32.588 6.366 9.765 1.00 43.12 184 ASP A O 1
ATOM 1455 N N . ASN A 1 185 ? -31.778 8.364 10.386 1.00 42.03 185 ASN A N 1
ATOM 1456 C CA . ASN A 1 185 ? -30.826 7.895 11.412 1.00 42.03 185 ASN A CA 1
ATOM 1457 C C . ASN A 1 185 ? -29.677 6.997 10.913 1.00 42.03 185 ASN A C 1
ATOM 1459 O O . ASN A 1 185 ? -28.899 6.515 11.734 1.00 42.03 185 ASN A O 1
ATOM 1463 N N . ASN A 1 186 ? -29.507 6.833 9.600 1.00 46.94 186 ASN A N 1
ATOM 1464 C CA . ASN A 1 186 ? -28.378 6.121 9.012 1.00 46.94 186 ASN A CA 1
ATOM 1465 C C . ASN A 1 186 ? -27.416 7.100 8.334 1.00 46.94 186 ASN A C 1
ATOM 1467 O O . ASN A 1 186 ? -27.833 8.020 7.626 1.00 46.94 186 ASN A O 1
ATOM 1471 N N . LEU A 1 187 ? -26.112 6.898 8.540 1.00 56.06 187 LEU A N 1
ATOM 1472 C CA . LEU A 1 187 ? -25.094 7.606 7.769 1.00 56.06 187 LEU A CA 1
ATOM 1473 C C . LEU A 1 187 ? -25.141 7.113 6.320 1.00 56.06 187 LEU A C 1
ATOM 1475 O O . LEU A 1 187 ? -24.903 5.941 6.046 1.00 56.06 187 LEU A O 1
ATOM 1479 N N . MET A 1 188 ? -25.421 8.024 5.397 1.00 56.84 188 MET A N 1
ATOM 1480 C CA . MET A 1 188 ? -25.445 7.777 3.961 1.00 56.84 188 MET A CA 1
ATOM 1481 C C . MET A 1 188 ? -24.376 8.628 3.288 1.00 56.84 188 MET A C 1
ATOM 1483 O O . MET A 1 188 ? -24.263 9.826 3.547 1.00 56.84 188 MET A O 1
ATOM 1487 N N . ALA A 1 189 ? -23.587 8.026 2.401 1.00 60.09 189 ALA A N 1
ATOM 1488 C CA . ALA A 1 189 ? -22.657 8.779 1.566 1.00 60.09 189 ALA A CA 1
ATOM 1489 C C . ALA A 1 189 ? -23.425 9.600 0.521 1.00 60.09 189 ALA A C 1
ATOM 1491 O O . ALA A 1 189 ? -24.251 9.080 -0.227 1.00 60.09 189 ALA A O 1
ATOM 1492 N N . VAL A 1 190 ? -23.143 10.901 0.484 1.00 57.19 190 VAL A N 1
ATOM 1493 C CA . VAL A 1 190 ? -23.767 11.887 -0.395 1.00 57.19 190 VAL A CA 1
ATOM 1494 C C . VAL A 1 190 ? -22.701 12.511 -1.283 1.00 57.19 190 VAL A C 1
ATOM 1496 O O . VAL A 1 190 ? -21.713 13.072 -0.811 1.00 57.19 190 VAL A O 1
ATOM 1499 N N . GLY A 1 191 ? -22.940 12.441 -2.591 1.00 60.50 191 GLY A N 1
ATOM 1500 C CA . GLY A 1 191 ? -22.063 13.008 -3.609 1.00 60.50 191 GLY A CA 1
ATOM 1501 C C . GLY A 1 191 ? -20.942 12.062 -4.045 1.00 60.50 191 GLY A C 1
ATOM 1502 O O . GLY A 1 191 ? -20.409 11.267 -3.276 1.00 60.50 191 GLY A O 1
ATOM 1503 N N . GLY A 1 192 ? -20.596 12.132 -5.331 1.00 65.88 192 GLY A N 1
ATOM 1504 C CA . GLY A 1 192 ? -19.440 11.441 -5.905 1.00 65.88 192 GLY A CA 1
ATOM 1505 C C . GLY A 1 192 ? -19.667 10.002 -6.387 1.00 65.88 192 GLY A C 1
ATOM 1506 O O . GLY A 1 192 ? -18.940 9.565 -7.279 1.00 65.88 192 GLY A O 1
ATOM 1507 N N . PHE A 1 193 ? -20.681 9.284 -5.889 1.00 75.44 193 PHE A N 1
ATOM 1508 C CA . PHE A 1 193 ? -20.944 7.897 -6.309 1.00 75.44 193 PHE A CA 1
ATOM 1509 C C . PHE A 1 193 ? -21.449 7.781 -7.756 1.00 75.44 193 PHE A C 1
ATOM 1511 O O . PHE A 1 193 ? -21.113 6.807 -8.424 1.00 75.44 193 PHE A O 1
ATOM 1518 N N . ASP A 1 194 ? -22.156 8.786 -8.287 1.00 77.69 194 ASP A N 1
ATOM 1519 C CA . ASP A 1 194 ? -22.581 8.796 -9.696 1.00 77.69 194 ASP A CA 1
ATOM 1520 C C . ASP A 1 194 ? -21.380 8.694 -10.646 1.00 77.69 194 ASP A C 1
ATOM 1522 O O . ASP A 1 194 ? -21.392 7.901 -11.586 1.00 77.69 194 ASP A O 1
ATOM 1526 N N . LYS A 1 195 ? -20.284 9.402 -10.333 1.00 78.88 195 LYS A N 1
ATOM 1527 C CA . LYS A 1 195 ? -19.030 9.336 -11.101 1.00 78.88 195 LYS A CA 1
ATOM 1528 C C . LYS A 1 195 ? -18.356 7.967 -11.006 1.00 78.88 195 LYS A C 1
ATOM 1530 O O . LYS A 1 195 ? -17.755 7.511 -11.981 1.00 78.88 195 LYS A O 1
ATOM 1535 N N . ILE A 1 196 ? -18.448 7.306 -9.845 1.00 83.38 196 ILE A N 1
ATOM 1536 C CA . ILE A 1 196 ? -17.977 5.921 -9.687 1.00 83.38 196 ILE A CA 1
ATOM 1537 C C . ILE A 1 196 ? -18.785 5.015 -10.620 1.00 83.38 196 ILE A C 1
ATOM 1539 O O . ILE A 1 196 ? -18.197 4.288 -11.416 1.00 83.38 196 ILE A O 1
ATOM 1543 N N . CYS A 1 197 ? -20.116 5.101 -10.586 1.00 85.25 197 CYS A N 1
ATOM 1544 C CA . CYS A 1 197 ? -20.999 4.296 -11.429 1.00 85.25 197 CYS A CA 1
ATOM 1545 C C . CYS A 1 197 ? -20.780 4.548 -12.932 1.00 85.25 197 CYS A C 1
ATOM 1547 O O . CYS A 1 197 ? -20.752 3.599 -13.716 1.00 85.25 197 CYS A O 1
ATOM 1549 N N . GLU A 1 198 ? -20.586 5.800 -13.356 1.00 84.25 198 GLU A N 1
ATOM 1550 C CA . GLU A 1 198 ? -20.230 6.143 -14.742 1.00 84.25 198 GLU A CA 1
ATOM 1551 C C . GLU A 1 198 ? -18.924 5.478 -15.182 1.00 84.25 198 GLU A C 1
ATOM 1553 O O . GLU A 1 198 ? -18.832 4.928 -16.280 1.00 84.25 198 GLU A O 1
ATOM 1558 N N . SER A 1 199 ? -17.925 5.478 -14.306 1.00 82.38 199 SER A N 1
ATOM 1559 C CA . SER A 1 199 ? -16.617 4.900 -14.607 1.00 82.38 199 SER A CA 1
ATOM 1560 C C . SER A 1 199 ? -16.649 3.379 -14.632 1.00 82.38 199 SER A C 1
ATOM 1562 O O . SER A 1 199 ? -16.002 2.768 -15.476 1.00 82.38 199 SER A O 1
ATOM 1564 N N . ILE A 1 200 ? -17.467 2.755 -13.783 1.00 87.44 200 ILE A N 1
ATOM 1565 C CA . ILE A 1 200 ? -17.733 1.318 -13.865 1.00 87.44 200 ILE A CA 1
ATOM 1566 C C . ILE A 1 200 ? -18.332 0.958 -15.232 1.00 87.44 200 ILE A C 1
ATOM 1568 O O . ILE A 1 200 ? -17.868 0.011 -15.859 1.00 87.44 200 ILE A O 1
ATOM 1572 N N . LYS A 1 201 ? -19.307 1.728 -15.735 1.00 86.94 201 LYS A N 1
ATOM 1573 C CA . LYS A 1 201 ? -19.889 1.505 -17.076 1.00 86.94 201 LYS A CA 1
ATOM 1574 C C . LYS A 1 201 ? -18.857 1.665 -18.196 1.00 86.94 201 LYS A C 1
ATOM 1576 O O . LYS A 1 201 ? -18.975 1.034 -19.242 1.00 86.94 201 LYS A O 1
ATOM 1581 N N . LEU A 1 202 ? -17.855 2.526 -18.018 1.00 82.62 202 LEU A N 1
ATOM 1582 C CA . LEU A 1 202 ? -16.743 2.639 -18.965 1.00 82.62 202 LEU A CA 1
ATOM 1583 C C . LEU A 1 202 ? -15.817 1.421 -18.886 1.00 82.62 202 LEU A C 1
ATOM 1585 O O . LEU A 1 202 ? -15.450 0.883 -19.925 1.00 82.62 202 LEU A O 1
ATOM 1589 N N . LEU A 1 203 ? -15.487 0.955 -17.681 1.00 79.50 203 LEU A N 1
ATOM 1590 C CA . LEU A 1 203 ? -14.657 -0.235 -17.475 1.00 79.50 203 LEU A CA 1
ATOM 1591 C C . LEU A 1 203 ? -15.324 -1.509 -18.014 1.00 79.50 203 LEU A C 1
ATOM 1593 O O . LEU A 1 203 ? -14.649 -2.324 -18.637 1.00 79.50 203 LEU A O 1
ATOM 1597 N N . GLU A 1 204 ? -16.643 -1.638 -17.871 1.00 87.62 204 GLU A N 1
ATOM 1598 C CA . GLU A 1 204 ? -17.438 -2.691 -18.517 1.00 87.62 204 GLU A CA 1
ATOM 1599 C C . GLU A 1 204 ? -17.248 -2.682 -20.040 1.00 87.62 204 GLU A C 1
ATOM 1601 O O . GLU A 1 204 ? -16.927 -3.712 -20.629 1.00 87.62 204 GLU A O 1
ATOM 1606 N N . LYS A 1 205 ? -17.355 -1.512 -20.686 1.00 82.44 205 LYS A N 1
ATOM 1607 C CA . LYS A 1 205 ? -17.167 -1.380 -22.145 1.00 82.44 205 LYS A CA 1
ATOM 1608 C C . LYS A 1 205 ? -15.761 -1.751 -22.615 1.00 82.44 205 LYS A C 1
ATOM 1610 O O . LYS A 1 205 ? -15.592 -2.112 -23.776 1.00 82.44 205 LYS A O 1
ATOM 1615 N N . VAL A 1 206 ? -14.763 -1.637 -21.741 1.00 80.00 206 VAL A N 1
ATOM 1616 C CA . VAL A 1 206 ? -13.368 -2.020 -22.018 1.00 80.00 206 VAL A CA 1
ATOM 1617 C C . VAL A 1 206 ? -13.106 -3.499 -21.670 1.00 80.00 206 VAL A C 1
ATOM 1619 O O . VAL A 1 206 ? -12.021 -4.008 -21.938 1.00 80.00 206 VAL A O 1
ATOM 1622 N N . GLY A 1 207 ? -14.105 -4.217 -21.145 1.00 80.19 207 GLY A N 1
ATOM 1623 C CA . GLY A 1 207 ? -14.049 -5.658 -20.896 1.00 80.19 207 GLY A CA 1
ATOM 1624 C C . GLY A 1 207 ? -13.542 -6.047 -19.507 1.00 80.19 207 GLY A C 1
ATOM 1625 O O . GLY A 1 207 ? -12.926 -7.098 -19.368 1.00 80.19 207 GLY A O 1
ATOM 1626 N N . ALA A 1 208 ? -13.746 -5.209 -18.485 1.00 81.75 208 ALA A N 1
ATOM 1627 C CA . ALA A 1 208 ? -13.439 -5.587 -17.106 1.00 81.75 208 ALA A CA 1
ATOM 1628 C C . ALA A 1 208 ? -14.399 -6.680 -16.594 1.00 81.75 208 ALA A C 1
ATOM 1630 O O . ALA A 1 208 ? -15.612 -6.544 -16.728 1.00 81.75 208 ALA A O 1
ATOM 1631 N N . ASP A 1 209 ? -13.860 -7.721 -15.951 1.00 83.69 209 ASP A N 1
ATOM 1632 C CA . ASP A 1 209 ? -14.655 -8.824 -15.384 1.00 83.69 209 ASP A CA 1
ATOM 1633 C C . ASP A 1 209 ? -15.298 -8.454 -14.028 1.00 83.69 209 ASP A C 1
ATOM 1635 O O . ASP A 1 209 ? -16.396 -8.891 -13.681 1.00 83.69 209 ASP A O 1
ATOM 1639 N N . PHE A 1 210 ? -14.608 -7.631 -13.235 1.00 89.94 210 PHE A N 1
ATOM 1640 C CA . PHE A 1 210 ? -15.049 -7.168 -11.919 1.00 89.94 210 PHE A CA 1
ATOM 1641 C C . PHE A 1 210 ? -14.421 -5.814 -11.571 1.00 89.94 210 PHE A C 1
ATOM 1643 O O . PHE A 1 210 ? -13.481 -5.352 -12.219 1.00 89.94 210 PHE A O 1
ATOM 1650 N N . ILE A 1 211 ? -14.936 -5.180 -10.518 1.00 91.44 211 ILE A N 1
ATOM 1651 C CA . ILE A 1 211 ? -14.506 -3.863 -10.044 1.00 91.44 211 ILE A CA 1
ATOM 1652 C C . ILE A 1 211 ? -13.928 -3.964 -8.637 1.00 91.44 211 ILE A C 1
ATOM 1654 O O . ILE A 1 211 ? -14.546 -4.536 -7.738 1.00 91.44 211 ILE A O 1
ATOM 1658 N N . ILE A 1 212 ? -12.781 -3.319 -8.434 1.00 90.31 212 ILE A N 1
ATOM 1659 C CA . ILE A 1 212 ? -12.234 -2.998 -7.113 1.00 90.31 212 ILE A CA 1
ATOM 1660 C C . ILE A 1 212 ? -12.184 -1.482 -6.933 1.00 90.31 212 ILE A C 1
ATOM 1662 O O . ILE A 1 212 ? -11.958 -0.743 -7.892 1.00 90.31 212 ILE A O 1
ATOM 1666 N N . ILE A 1 213 ? -12.362 -1.016 -5.698 1.00 89.00 213 ILE A N 1
ATOM 1667 C CA . ILE A 1 213 ? -12.249 0.400 -5.344 1.00 89.00 213 ILE A CA 1
ATOM 1668 C C . ILE A 1 213 ? -11.093 0.533 -4.344 1.00 89.00 213 ILE A C 1
ATOM 1670 O O . ILE A 1 213 ? -11.268 0.181 -3.178 1.00 89.00 213 ILE A O 1
ATOM 1674 N N . PRO A 1 214 ? -9.903 1.011 -4.757 1.00 85.75 214 PRO A N 1
ATOM 1675 C CA . PRO A 1 214 ? -8.726 1.113 -3.890 1.00 85.75 214 PRO A CA 1
ATOM 1676 C C . PRO A 1 214 ? -8.801 2.342 -2.972 1.00 85.75 214 PRO A C 1
ATOM 1678 O O . PRO A 1 214 ? -7.910 3.182 -2.947 1.00 85.75 214 PRO A O 1
ATOM 1681 N N . SER A 1 215 ? -9.909 2.480 -2.247 1.00 85.88 215 SER A N 1
ATOM 1682 C CA . SER A 1 215 ? -10.157 3.543 -1.279 1.00 85.88 215 SER A CA 1
ATOM 1683 C C . SER A 1 215 ? -11.201 3.078 -0.271 1.00 85.88 215 SER A C 1
ATOM 1685 O O . SER A 1 215 ? -12.153 2.388 -0.626 1.00 85.88 215 SER A O 1
ATOM 1687 N N . ASN A 1 216 ? -11.048 3.472 0.989 1.00 89.88 216 ASN A N 1
ATOM 1688 C CA . ASN A 1 216 ? -11.939 3.045 2.063 1.00 89.88 216 ASN A CA 1
ATOM 1689 C C . ASN A 1 216 ? -13.279 3.795 2.005 1.00 89.88 216 ASN A C 1
ATOM 1691 O O . ASN A 1 216 ? -14.333 3.173 1.937 1.00 89.88 216 ASN A O 1
ATOM 1695 N N . THR A 1 217 ? -13.248 5.126 1.942 1.00 86.69 217 THR A N 1
ATOM 1696 C CA . THR A 1 217 ? -14.431 5.993 2.076 1.00 86.69 217 THR A CA 1
ATOM 1697 C C . THR A 1 217 ? -15.595 5.694 1.119 1.00 86.69 217 THR A C 1
ATOM 1699 O O . THR A 1 217 ? -16.733 5.703 1.588 1.00 86.69 217 THR A O 1
ATOM 1702 N N . PRO A 1 218 ? -15.392 5.378 -0.179 1.00 87.12 218 PRO A N 1
ATOM 1703 C CA . PRO A 1 218 ? -16.502 5.033 -1.071 1.00 87.12 218 PRO A CA 1
ATOM 1704 C C . PRO A 1 218 ? -17.338 3.837 -0.606 1.00 87.12 218 PRO A C 1
ATOM 1706 O O . PRO A 1 218 ? -18.484 3.693 -1.027 1.00 87.12 218 PRO A O 1
ATOM 1709 N N . HIS A 1 219 ? -16.797 2.994 0.276 1.00 91.25 219 HIS A N 1
ATOM 1710 C CA . HIS A 1 219 ? -17.500 1.819 0.768 1.00 91.25 219 HIS A CA 1
ATOM 1711 C C . HIS A 1 219 ? -18.667 2.149 1.708 1.00 91.25 219 HIS A C 1
ATOM 1713 O O . HIS A 1 219 ? -19.524 1.295 1.897 1.00 91.25 219 HIS A O 1
ATOM 1719 N N . PHE A 1 220 ? -18.797 3.392 2.194 1.00 88.81 220 PHE A N 1
ATOM 1720 C CA . PHE A 1 220 ? -20.047 3.856 2.815 1.00 88.81 220 PHE A CA 1
ATOM 1721 C C . PHE A 1 220 ? -21.245 3.807 1.849 1.00 88.81 220 PHE A C 1
ATOM 1723 O O . PHE A 1 220 ? -22.379 3.661 2.286 1.00 88.81 220 PHE A O 1
ATOM 1730 N N . ALA A 1 221 ? -21.006 3.917 0.537 1.00 88.81 221 ALA A N 1
ATOM 1731 C CA . ALA A 1 221 ? -22.025 3.799 -0.508 1.00 88.81 221 ALA A CA 1
ATOM 1732 C C . ALA A 1 221 ? -21.968 2.446 -1.241 1.00 88.81 221 ALA A C 1
ATOM 1734 O O . ALA A 1 221 ? -22.512 2.337 -2.342 1.00 88.81 221 ALA A O 1
ATOM 1735 N N . ILE A 1 222 ? -21.295 1.423 -0.694 1.00 91.06 222 ILE A N 1
ATOM 1736 C CA . ILE A 1 222 ? -21.007 0.194 -1.450 1.00 91.06 222 ILE A CA 1
ATOM 1737 C C . ILE A 1 222 ? -22.271 -0.497 -1.963 1.00 91.06 222 ILE A C 1
ATOM 1739 O O . ILE A 1 222 ? -22.272 -0.975 -3.093 1.00 91.06 222 ILE A O 1
ATOM 1743 N N . ASP A 1 223 ? -23.359 -0.492 -1.194 1.00 91.19 223 ASP A N 1
ATOM 1744 C CA . ASP A 1 223 ? -24.620 -1.119 -1.596 1.00 91.19 223 ASP A CA 1
ATOM 1745 C C . ASP A 1 223 ? -25.285 -0.375 -2.756 1.00 91.19 223 ASP A C 1
ATOM 1747 O O . ASP A 1 223 ? -25.790 -0.992 -3.696 1.00 91.19 223 ASP A O 1
ATOM 1751 N N . ILE A 1 224 ? -25.222 0.959 -2.741 1.00 89.56 224 ILE A N 1
ATOM 1752 C CA . ILE A 1 224 ? -25.707 1.803 -3.838 1.00 89.56 224 ILE A CA 1
ATOM 1753 C C . ILE A 1 224 ? -24.857 1.556 -5.088 1.00 89.56 224 ILE A C 1
ATOM 1755 O O . ILE A 1 224 ? -25.408 1.379 -6.175 1.00 89.56 224 ILE A O 1
ATOM 1759 N N . ILE A 1 225 ? -23.530 1.498 -4.940 1.00 90.56 225 ILE A N 1
ATOM 1760 C CA . ILE A 1 225 ? -22.600 1.237 -6.045 1.00 90.56 225 ILE A CA 1
ATOM 1761 C C . ILE A 1 225 ? -22.849 -0.160 -6.627 1.00 90.56 225 ILE A C 1
ATOM 1763 O O . ILE A 1 225 ? -23.040 -0.281 -7.833 1.00 90.56 225 ILE A O 1
ATOM 1767 N N . LYS A 1 226 ? -22.928 -1.205 -5.790 1.00 93.56 226 LYS A N 1
ATOM 1768 C CA . LYS A 1 226 ? -23.239 -2.587 -6.198 1.00 93.56 226 LYS A CA 1
ATOM 1769 C C . LYS A 1 226 ? -24.572 -2.656 -6.950 1.00 93.56 226 LYS A C 1
ATOM 1771 O O . LYS A 1 226 ? -24.628 -3.257 -8.015 1.00 93.56 226 LYS A O 1
ATOM 1776 N N . LYS A 1 227 ? -25.625 -2.003 -6.444 1.00 93.12 227 LYS A N 1
ATOM 1777 C CA . LYS A 1 227 ? -26.964 -1.997 -7.063 1.00 93.12 227 LYS A CA 1
ATOM 1778 C C . LYS A 1 227 ? -26.994 -1.341 -8.448 1.00 93.12 227 LYS A C 1
ATOM 1780 O O . LYS A 1 227 ? -27.795 -1.739 -9.287 1.00 93.12 227 LYS A O 1
ATOM 1785 N N . ASN A 1 228 ? -26.162 -0.326 -8.675 1.00 90.75 228 ASN A N 1
ATOM 1786 C CA . ASN A 1 228 ? -26.110 0.422 -9.937 1.00 90.75 228 ASN A CA 1
ATOM 1787 C C . ASN A 1 228 ? -24.973 -0.027 -10.869 1.00 90.75 228 ASN A C 1
ATOM 1789 O O . ASN A 1 228 ? -24.815 0.528 -11.960 1.00 90.75 228 ASN A O 1
ATOM 1793 N N . SER A 1 229 ? -24.173 -1.001 -10.440 1.00 91.81 229 SER A N 1
ATOM 1794 C CA . SER A 1 229 ? -23.039 -1.511 -11.194 1.00 91.81 229 SER A CA 1
ATOM 1795 C C . SER A 1 229 ? -23.474 -2.643 -12.129 1.00 91.81 229 SER A C 1
ATOM 1797 O O . SER A 1 229 ? -24.085 -3.604 -11.665 1.00 91.81 229 SER A O 1
ATOM 1799 N N . PRO A 1 230 ? -23.115 -2.592 -13.423 1.00 92.81 230 PRO A N 1
ATOM 1800 C CA . PRO A 1 230 ? -23.267 -3.730 -14.331 1.00 92.81 230 PRO A CA 1
ATOM 1801 C C . PRO A 1 230 ? -22.291 -4.883 -14.033 1.00 92.81 230 PRO A C 1
ATOM 1803 O O . PRO A 1 230 ? -22.509 -6.005 -14.479 1.00 92.81 230 PRO A O 1
ATOM 1806 N N . LEU A 1 231 ? -21.220 -4.624 -13.276 1.00 91.94 231 LEU A N 1
ATOM 1807 C CA . LEU A 1 231 ? -20.174 -5.593 -12.943 1.00 91.94 231 LEU A CA 1
ATOM 1808 C C . LEU A 1 231 ? -20.187 -5.965 -11.458 1.00 91.94 231 LEU A C 1
ATOM 1810 O O . LEU A 1 231 ? -20.653 -5.200 -10.607 1.00 91.94 231 LEU A O 1
ATOM 1814 N N . LYS A 1 232 ? -19.592 -7.113 -11.118 1.00 94.50 232 LYS A N 1
ATOM 1815 C CA . LYS A 1 232 ? -19.364 -7.506 -9.721 1.00 94.50 232 LYS A CA 1
ATOM 1816 C C . LYS A 1 232 ? -18.430 -6.495 -9.048 1.00 94.50 232 LYS A C 1
ATOM 1818 O O . LYS A 1 232 ? -17.266 -6.387 -9.424 1.00 94.50 232 LYS A O 1
ATOM 1823 N N . VAL A 1 233 ? -18.924 -5.786 -8.032 1.00 94.94 233 VAL A N 1
ATOM 1824 C CA . VAL A 1 233 ? -18.116 -4.853 -7.228 1.00 94.94 233 VAL A CA 1
ATOM 1825 C C . VAL A 1 233 ? -17.673 -5.536 -5.946 1.00 94.94 233 VAL A C 1
ATOM 1827 O O . VAL A 1 233 ? -18.492 -5.994 -5.146 1.00 94.94 233 VAL A O 1
ATOM 1830 N N . ILE A 1 234 ? -16.363 -5.596 -5.756 1.00 94.19 234 ILE A N 1
ATOM 1831 C CA . ILE A 1 234 ? -15.734 -6.185 -4.585 1.00 94.19 234 ILE A CA 1
ATOM 1832 C C . ILE A 1 234 ? -15.745 -5.177 -3.433 1.00 94.19 234 ILE A C 1
ATOM 1834 O O . ILE A 1 234 ? -15.340 -4.028 -3.605 1.00 94.19 234 ILE A O 1
ATOM 1838 N N . ASN A 1 235 ? -16.199 -5.613 -2.256 1.00 95.38 235 ASN A N 1
ATOM 1839 C CA . ASN A 1 235 ? -16.230 -4.787 -1.053 1.00 95.38 235 ASN A CA 1
ATOM 1840 C C . ASN A 1 235 ? -14.940 -4.976 -0.242 1.00 95.38 235 ASN A C 1
ATOM 1842 O O . ASN A 1 235 ? -14.723 -6.035 0.343 1.00 95.38 235 ASN A O 1
ATOM 1846 N N . LEU A 1 236 ? -14.107 -3.935 -0.168 1.00 95.12 236 LEU A N 1
ATOM 1847 C CA . LEU A 1 236 ? -12.875 -3.928 0.625 1.00 95.12 236 LEU A CA 1
ATOM 1848 C C . LEU A 1 236 ? -13.116 -4.285 2.097 1.00 95.12 236 LEU A C 1
ATOM 1850 O O . LEU A 1 236 ? -12.326 -5.009 2.697 1.00 95.12 236 LEU A O 1
ATOM 1854 N N . ILE A 1 237 ? -14.209 -3.792 2.676 1.00 96.44 237 ILE A N 1
ATOM 1855 C CA . ILE A 1 237 ? -14.481 -3.923 4.109 1.00 96.44 237 ILE A CA 1
ATOM 1856 C C . ILE A 1 237 ? -14.819 -5.374 4.472 1.00 96.44 237 ILE A C 1
ATOM 1858 O O . ILE A 1 237 ? -14.375 -5.865 5.509 1.00 96.44 237 ILE A O 1
ATOM 1862 N N . GLU A 1 238 ? -15.526 -6.085 3.586 1.00 96.75 238 GLU A N 1
ATOM 1863 C CA . GLU A 1 238 ? -15.773 -7.530 3.709 1.00 96.75 238 GLU A CA 1
ATOM 1864 C C . GLU A 1 238 ? -14.452 -8.313 3.687 1.00 96.75 238 GLU A C 1
ATOM 1866 O O . GLU A 1 238 ? -14.217 -9.122 4.582 1.00 96.75 238 GLU A O 1
ATOM 1871 N N . ILE A 1 239 ? -13.549 -8.011 2.742 1.00 96.69 239 ILE A N 1
ATOM 1872 C CA . ILE A 1 239 ? -12.239 -8.683 2.639 1.00 96.69 239 ILE A CA 1
ATOM 1873 C C . ILE A 1 239 ? -11.422 -8.489 3.922 1.00 96.69 239 ILE A C 1
ATOM 1875 O O . ILE A 1 239 ? -10.815 -9.431 4.429 1.00 96.69 239 ILE A O 1
ATOM 1879 N N . VAL A 1 240 ? -11.395 -7.265 4.454 1.00 97.31 240 VAL A N 1
ATOM 1880 C CA . VAL A 1 240 ? -10.666 -6.954 5.691 1.00 97.31 240 VAL A CA 1
ATOM 1881 C C . VAL A 1 240 ? -11.242 -7.731 6.870 1.00 97.31 240 VAL A C 1
ATOM 1883 O O . VAL A 1 240 ? -10.483 -8.336 7.626 1.00 97.31 240 VAL A O 1
ATOM 1886 N N . ALA A 1 241 ? -12.567 -7.755 7.019 1.00 97.94 241 ALA A N 1
ATOM 1887 C CA . ALA A 1 241 ? -13.215 -8.483 8.102 1.00 97.94 241 ALA A CA 1
ATOM 1888 C C . ALA A 1 241 ? -13.001 -10.000 8.001 1.00 97.94 241 ALA A C 1
ATOM 1890 O O . ALA A 1 241 ? -12.746 -10.645 9.020 1.00 97.94 241 ALA A O 1
ATOM 1891 N N . ASP A 1 242 ? -13.046 -10.560 6.790 1.00 97.69 242 ASP A N 1
ATOM 1892 C CA . ASP A 1 242 ? -12.745 -11.970 6.541 1.00 97.69 242 ASP A CA 1
ATOM 1893 C C . ASP A 1 242 ? -11.291 -12.307 6.892 1.00 97.69 242 ASP A C 1
ATOM 1895 O O . ASP A 1 242 ? -11.036 -13.326 7.533 1.00 97.69 242 ASP A O 1
ATOM 1899 N N . GLU A 1 243 ? -10.334 -11.439 6.555 1.00 97.38 243 GLU A N 1
ATOM 1900 C CA . GLU A 1 243 ? -8.926 -11.637 6.912 1.00 97.38 243 GLU A CA 1
ATOM 1901 C C . GLU A 1 243 ? -8.699 -11.548 8.427 1.00 97.38 243 GLU A C 1
ATOM 1903 O O . GLU A 1 243 ? -7.978 -12.373 8.996 1.00 97.38 243 GLU A O 1
ATOM 1908 N N . CYS A 1 244 ? -9.342 -10.594 9.107 1.00 98.00 244 CYS A N 1
ATOM 1909 C CA . CYS A 1 244 ? -9.300 -10.508 10.566 1.00 98.00 244 CYS A CA 1
ATOM 1910 C C . CYS A 1 244 ? -9.887 -11.767 11.221 1.00 98.00 244 CYS A C 1
ATOM 1912 O O . CYS A 1 244 ? -9.285 -12.317 12.144 1.00 98.00 244 CYS A O 1
ATOM 1914 N N . HIS A 1 245 ? -11.020 -12.256 10.709 1.00 98.06 245 HIS A N 1
ATOM 1915 C CA . HIS A 1 245 ? -11.664 -13.473 11.194 1.00 98.06 245 HIS A CA 1
ATOM 1916 C C . HIS A 1 245 ? -10.780 -14.706 10.971 1.00 98.06 245 HIS A C 1
ATOM 1918 O O . HIS A 1 245 ? -10.553 -15.485 11.894 1.00 98.06 245 HIS A O 1
ATOM 1924 N N . ARG A 1 246 ? -10.203 -14.848 9.772 1.00 97.69 246 ARG A N 1
ATOM 1925 C CA . ARG A 1 246 ? -9.288 -15.941 9.411 1.00 97.69 246 ARG A CA 1
ATOM 1926 C C . ARG A 1 246 ? -8.047 -15.978 10.305 1.00 97.69 246 ARG A C 1
ATOM 1928 O O . ARG A 1 246 ? -7.543 -17.058 10.604 1.00 97.69 246 ARG A O 1
ATOM 1935 N N . LYS A 1 247 ? -7.546 -14.812 10.726 1.00 97.12 247 LYS A N 1
ATOM 1936 C CA . LYS A 1 247 ? -6.422 -14.689 11.669 1.00 97.12 247 LYS A CA 1
ATOM 1937 C C . LYS A 1 247 ? -6.823 -14.869 13.141 1.00 97.12 247 LYS A C 1
ATOM 1939 O O . LYS A 1 247 ? -5.939 -14.901 13.991 1.00 97.12 247 LYS A O 1
ATOM 1944 N N . GLY A 1 248 ? -8.114 -15.018 13.445 1.00 97.62 248 GLY A N 1
ATOM 1945 C CA . GLY A 1 248 ? -8.613 -15.244 14.802 1.00 97.62 248 GLY A CA 1
ATOM 1946 C C . GLY A 1 248 ? -8.613 -13.998 15.691 1.00 97.62 248 GLY A C 1
ATOM 1947 O O . GLY A 1 248 ? -8.569 -14.127 16.912 1.00 97.62 248 GLY A O 1
ATOM 1948 N N . PHE A 1 249 ? -8.641 -12.796 15.110 1.00 98.31 249 PHE A N 1
ATOM 1949 C CA . PHE A 1 249 ? -8.700 -11.555 15.886 1.00 98.31 249 PHE A CA 1
ATOM 1950 C C . PHE A 1 249 ? -10.104 -11.323 16.448 1.00 98.31 249 PHE A C 1
ATOM 1952 O O . PHE A 1 249 ? -11.095 -11.481 15.741 1.00 98.31 249 PHE A O 1
ATOM 1959 N N . SER A 1 250 ? -10.184 -10.905 17.710 1.00 97.69 250 SER A N 1
ATOM 1960 C CA . SER A 1 250 ? -11.432 -10.598 18.421 1.00 97.69 250 SER A CA 1
ATOM 1961 C C . SER A 1 250 ? -11.626 -9.095 18.640 1.00 97.69 250 SER A C 1
ATOM 1963 O O . SER A 1 250 ? -12.762 -8.621 18.678 1.00 97.69 250 SER A O 1
ATOM 1965 N N . LYS A 1 251 ? -10.539 -8.322 18.761 1.00 98.19 251 LYS A N 1
ATOM 1966 C CA . LYS A 1 251 ? -10.559 -6.855 18.861 1.00 98.19 251 LYS A CA 1
ATOM 1967 C C . LYS A 1 251 ? -9.543 -6.236 17.911 1.00 98.19 251 LYS A C 1
ATOM 1969 O O . LYS A 1 251 ? -8.359 -6.558 17.975 1.00 98.19 251 LYS A O 1
ATOM 1974 N N . VAL A 1 252 ? -9.969 -5.294 17.078 1.00 98.50 252 VAL A N 1
ATOM 1975 C CA . VAL A 1 252 ? -9.086 -4.615 16.118 1.00 98.50 252 VAL A CA 1
ATOM 1976 C C . VAL A 1 252 ? -9.206 -3.104 16.240 1.00 98.50 252 VAL A C 1
ATOM 1978 O O . VAL A 1 252 ? -10.308 -2.572 16.344 1.00 98.50 252 VAL A O 1
ATOM 1981 N N . LEU A 1 253 ? -8.076 -2.401 16.229 1.00 98.44 253 LEU A N 1
ATOM 1982 C CA . LEU A 1 253 ? -8.046 -0.939 16.202 1.00 98.44 253 LEU A CA 1
ATOM 1983 C C . LEU A 1 253 ? -8.136 -0.459 14.752 1.00 98.44 253 LEU A C 1
ATOM 1985 O O . LEU A 1 253 ? -7.341 -0.891 13.920 1.00 98.44 253 LEU A O 1
ATOM 1989 N N . VAL A 1 254 ? -9.072 0.435 14.445 1.00 98.06 254 VAL A N 1
ATOM 1990 C CA . VAL A 1 254 ? -9.235 0.995 13.095 1.00 98.06 254 VAL A CA 1
ATOM 1991 C C . VAL A 1 254 ? -8.554 2.355 13.024 1.00 98.06 254 VAL A C 1
ATOM 1993 O O . VAL A 1 254 ? -8.914 3.263 13.769 1.00 98.06 254 VAL A O 1
ATOM 1996 N N . LEU A 1 255 ? -7.595 2.506 12.108 1.00 97.50 255 LEU A N 1
ATOM 1997 C CA . LEU A 1 255 ? -6.924 3.774 11.823 1.00 97.50 255 LEU A CA 1
ATOM 1998 C C . LEU A 1 255 ? -7.295 4.272 10.427 1.00 97.50 255 LEU A C 1
ATOM 2000 O O . LEU A 1 255 ? -7.443 3.486 9.496 1.00 97.50 255 LEU A O 1
ATOM 2004 N N . GLY A 1 256 ? -7.404 5.582 10.253 1.00 94.75 256 GLY A N 1
ATOM 2005 C CA . GLY A 1 256 ? -7.645 6.205 8.958 1.00 94.75 256 GLY A CA 1
ATOM 2006 C C . GLY A 1 256 ? -7.908 7.695 9.108 1.00 94.75 256 GLY A C 1
ATOM 2007 O O . GLY A 1 256 ? -7.561 8.277 10.127 1.00 94.75 256 GLY A O 1
ATOM 2008 N N . ILE A 1 257 ? -8.551 8.315 8.121 1.00 92.12 257 ILE A N 1
ATOM 2009 C CA . ILE A 1 257 ? -9.154 9.638 8.336 1.00 92.12 257 ILE A CA 1
ATOM 2010 C C . ILE A 1 257 ? -10.313 9.526 9.340 1.00 92.12 257 ILE A C 1
ATOM 2012 O O . ILE A 1 257 ? -10.914 8.453 9.483 1.00 92.12 257 ILE A O 1
ATOM 2016 N N . LYS A 1 258 ? -10.674 10.625 10.008 1.00 91.44 258 LYS A N 1
ATOM 2017 C CA . LYS A 1 258 ? -11.725 10.666 11.037 1.00 91.44 258 LYS A CA 1
ATOM 2018 C C . LYS A 1 258 ? -13.045 10.115 10.528 1.00 91.44 258 LYS A C 1
ATOM 2020 O O . LYS A 1 258 ? -13.713 9.381 11.242 1.00 91.44 258 LYS A O 1
ATOM 2025 N N . LEU A 1 259 ? -13.369 10.372 9.264 1.00 89.00 259 LEU A N 1
ATOM 2026 C CA . LEU A 1 259 ? -14.557 9.820 8.621 1.00 89.00 259 LEU A CA 1
ATOM 2027 C C . LEU A 1 259 ? -14.591 8.283 8.640 1.00 89.00 259 LEU A C 1
ATOM 2029 O O . LEU A 1 259 ? -15.614 7.691 8.964 1.00 89.00 259 LEU A O 1
ATOM 2033 N N . THR A 1 260 ? -13.469 7.633 8.327 1.00 90.62 260 THR A N 1
ATOM 2034 C CA . THR A 1 260 ? -13.345 6.169 8.348 1.00 90.62 260 THR A CA 1
ATOM 2035 C C . THR A 1 260 ? -13.419 5.628 9.775 1.00 90.62 260 THR A C 1
ATOM 2037 O O . THR A 1 260 ? -14.088 4.624 10.015 1.00 90.62 260 THR A O 1
ATOM 2040 N N . MET A 1 261 ? -12.742 6.291 10.717 1.00 93.81 261 MET A N 1
ATOM 20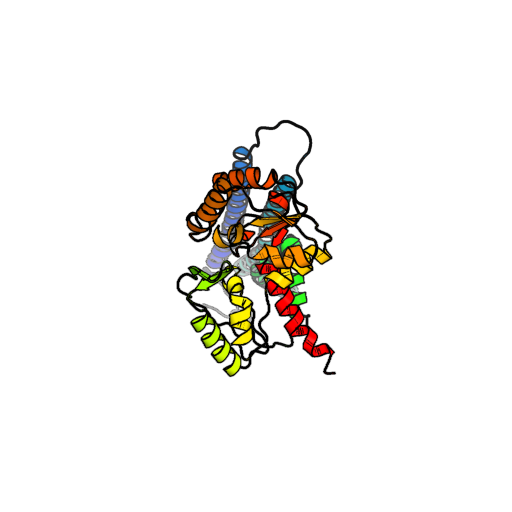41 C CA . MET A 1 261 ? -12.654 5.854 12.113 1.00 93.81 261 MET A CA 1
ATOM 2042 C C . MET A 1 261 ? -13.972 6.068 12.871 1.00 93.81 261 MET A C 1
ATOM 2044 O O . MET A 1 261 ? -14.495 5.150 13.489 1.00 93.81 261 MET A O 1
ATOM 2048 N N . GLN A 1 262 ? -14.547 7.265 12.799 1.00 91.75 262 GLN A N 1
ATOM 2049 C CA . GLN A 1 262 ? -15.722 7.662 13.579 1.00 91.75 262 GLN A CA 1
ATOM 2050 C C . GLN A 1 262 ? -17.043 7.421 12.850 1.00 91.75 262 GLN A C 1
ATOM 2052 O O . GLN A 1 262 ? -18.067 7.221 13.496 1.00 91.75 262 GLN A O 1
ATOM 2057 N N . GLY A 1 263 ? -17.034 7.394 11.514 1.00 87.38 263 GLY A N 1
ATOM 2058 C CA . GLY A 1 263 ? -18.229 7.110 10.716 1.00 87.38 263 GLY A CA 1
ATOM 2059 C C . GLY A 1 263 ? -18.679 5.649 10.784 1.00 87.38 263 GLY A C 1
ATOM 2060 O O . GLY A 1 263 ? -19.738 5.320 10.265 1.00 87.38 263 GLY A O 1
ATOM 2061 N N . GLY A 1 264 ? -17.898 4.769 11.419 1.00 89.31 264 GLY A N 1
ATOM 2062 C CA . GLY A 1 264 ? -18.290 3.385 11.671 1.00 89.31 264 GLY A CA 1
ATOM 2063 C C . GLY A 1 264 ? -18.225 2.468 10.452 1.00 89.31 264 GLY A C 1
ATOM 2064 O O . GLY A 1 264 ? -18.875 1.427 10.460 1.00 89.31 264 GLY A O 1
ATOM 2065 N N . LEU A 1 265 ? -17.414 2.808 9.440 1.00 92.50 265 LEU A N 1
ATOM 2066 C CA . LEU A 1 265 ? -17.295 2.066 8.174 1.00 92.50 265 LEU A CA 1
ATOM 2067 C C . LEU A 1 265 ? -17.112 0.551 8.363 1.00 92.50 265 LEU A C 1
ATOM 2069 O O . LEU A 1 265 ? -17.639 -0.250 7.599 1.00 92.50 265 LEU A O 1
ATOM 2073 N N . TYR A 1 266 ? -16.344 0.170 9.382 1.00 95.62 266 TYR A N 1
ATOM 2074 C CA . TYR A 1 266 ? -15.991 -1.215 9.676 1.00 95.62 266 TYR A CA 1
ATOM 2075 C C . TYR A 1 266 ? -16.915 -1.893 10.699 1.00 95.62 266 TYR A C 1
ATOM 2077 O O . TYR A 1 266 ? -16.850 -3.112 10.848 1.00 95.62 266 TYR A O 1
ATOM 2085 N N . ASN A 1 267 ? -17.745 -1.135 11.423 1.00 93.62 267 ASN A N 1
ATOM 2086 C CA . ASN A 1 267 ? -18.389 -1.596 12.656 1.00 93.62 267 ASN A CA 1
ATOM 2087 C C . ASN A 1 267 ? -19.315 -2.792 12.422 1.00 93.62 267 ASN A C 1
ATOM 2089 O O . ASN A 1 267 ? -19.129 -3.837 13.044 1.00 93.62 267 ASN A O 1
ATOM 2093 N N . ASP A 1 268 ? -20.283 -2.661 11.518 1.00 93.62 268 ASP A N 1
ATOM 2094 C CA . ASP A 1 268 ? -21.313 -3.687 11.326 1.00 93.62 268 ASP A CA 1
ATOM 2095 C C . ASP A 1 268 ? -20.738 -4.971 10.718 1.00 93.62 268 ASP A C 1
ATOM 2097 O O . ASP A 1 268 ? -21.051 -6.077 11.167 1.00 93.62 268 ASP A O 1
ATOM 2101 N N . ILE A 1 269 ? -19.829 -4.832 9.748 1.00 96.38 269 ILE A N 1
ATOM 2102 C CA . ILE A 1 269 ? -19.205 -5.972 9.070 1.00 96.38 269 ILE A CA 1
ATOM 2103 C C . ILE A 1 269 ? -18.278 -6.727 10.032 1.00 96.38 269 ILE A C 1
ATOM 2105 O O . ILE A 1 269 ? -18.380 -7.950 10.124 1.00 96.38 269 ILE A O 1
ATOM 2109 N N . LEU A 1 270 ? -17.432 -6.039 10.807 1.00 97.88 270 LEU A N 1
ATOM 2110 C CA . LEU A 1 270 ? -16.599 -6.699 11.822 1.00 97.88 270 LEU A CA 1
ATOM 2111 C C . LEU A 1 270 ? -17.452 -7.364 12.906 1.00 97.88 270 LEU A C 1
ATOM 2113 O O . LEU A 1 270 ? -17.200 -8.514 13.274 1.00 97.88 270 LEU A O 1
ATOM 2117 N N . ARG A 1 271 ? -18.516 -6.692 13.359 1.00 97.38 271 ARG A N 1
ATOM 2118 C CA . ARG A 1 271 ? -19.437 -7.238 14.359 1.00 97.38 271 ARG A CA 1
ATOM 2119 C C . ARG A 1 271 ? -20.118 -8.514 13.875 1.00 97.38 271 ARG A C 1
ATOM 2121 O O . ARG A 1 271 ? -20.239 -9.456 14.654 1.00 97.38 271 ARG A O 1
ATOM 2128 N N . SER A 1 272 ? -20.490 -8.588 12.594 1.00 97.19 272 SER A N 1
ATOM 2129 C CA . SER A 1 272 ? -21.056 -9.804 11.987 1.00 97.19 272 SER A CA 1
ATOM 2130 C C . SER A 1 272 ? -20.108 -11.014 12.041 1.00 97.19 272 SER A C 1
ATOM 2132 O O . SER A 1 272 ? -20.556 -12.158 11.995 1.00 97.19 272 SER A O 1
ATOM 2134 N N . LYS A 1 273 ? -18.799 -10.770 12.192 1.00 97.56 273 LYS A N 1
ATOM 2135 C CA . LYS A 1 273 ? -17.744 -11.784 12.342 1.00 97.56 273 LYS A CA 1
ATOM 2136 C C . LYS A 1 273 ? -17.311 -12.000 13.797 1.00 97.56 273 LYS A C 1
ATOM 2138 O O . LYS A 1 273 ? -16.315 -12.682 14.031 1.00 97.56 273 LYS A O 1
ATOM 2143 N N . ASN A 1 274 ? -18.058 -11.453 14.763 1.00 97.50 274 ASN A N 1
ATOM 2144 C CA . ASN A 1 274 ? -17.734 -11.430 16.195 1.00 97.50 274 ASN A CA 1
ATOM 2145 C C . ASN A 1 274 ? -16.425 -10.691 16.529 1.00 97.50 274 ASN A C 1
ATOM 2147 O O . ASN A 1 274 ? -15.744 -11.036 17.491 1.00 97.50 274 ASN A O 1
ATOM 2151 N N . ILE A 1 275 ? -16.083 -9.664 15.747 1.00 98.56 275 ILE A N 1
ATOM 2152 C CA . ILE A 1 275 ? -14.888 -8.840 15.945 1.00 98.56 275 ILE A CA 1
ATOM 2153 C C . ILE A 1 275 ? -15.319 -7.452 16.416 1.00 98.56 275 ILE A C 1
ATOM 2155 O O . ILE A 1 275 ? -16.173 -6.808 15.810 1.00 98.56 275 ILE A O 1
ATOM 2159 N N . THR A 1 276 ? -14.721 -6.974 17.503 1.00 98.12 276 THR A N 1
ATOM 2160 C CA . THR A 1 276 ? -14.965 -5.628 18.030 1.00 98.12 276 THR A CA 1
ATOM 2161 C C . THR A 1 276 ? -14.033 -4.627 17.354 1.00 98.12 276 THR A C 1
ATOM 2163 O O . THR A 1 276 ? -12.811 -4.773 17.434 1.00 98.12 276 THR A O 1
ATOM 2166 N N . SER A 1 277 ? -14.590 -3.591 16.724 1.00 97.38 277 SER A N 1
ATOM 2167 C CA . SER A 1 277 ? -13.823 -2.426 16.279 1.00 97.38 277 SER A CA 1
ATOM 2168 C C . SER A 1 277 ? -13.558 -1.483 17.452 1.00 97.38 277 SER A C 1
ATOM 2170 O O . SER A 1 277 ? -14.463 -1.097 18.189 1.00 97.38 277 SER A O 1
ATOM 2172 N N . ILE A 1 278 ? -12.298 -1.102 17.623 1.00 97.75 278 ILE A N 1
ATOM 2173 C CA . ILE A 1 278 ? -11.861 -0.077 18.567 1.00 97.75 278 ILE A CA 1
ATOM 2174 C C . ILE A 1 278 ? -11.505 1.160 17.757 1.00 97.75 278 ILE A C 1
ATOM 2176 O O . ILE A 1 278 ? -10.777 1.075 16.766 1.00 97.75 278 ILE A O 1
ATOM 2180 N N . ILE A 1 279 ? -12.018 2.306 18.193 1.00 96.50 279 ILE A N 1
ATOM 2181 C CA . ILE A 1 279 ? -11.748 3.607 17.587 1.00 96.50 279 ILE A CA 1
ATOM 2182 C C . ILE A 1 279 ? -10.873 4.419 18.551 1.00 96.50 279 ILE A C 1
ATOM 2184 O O . ILE A 1 279 ? -11.138 4.394 19.760 1.00 96.50 279 ILE A O 1
ATOM 2188 N N . PRO A 1 280 ? -9.826 5.118 18.068 1.00 96.44 280 PRO A N 1
ATOM 2189 C CA . PRO A 1 280 ? -9.047 6.003 18.920 1.00 96.44 280 PRO A CA 1
ATOM 2190 C C . PRO A 1 280 ? -9.885 7.134 19.537 1.00 96.44 280 PRO A C 1
ATOM 2192 O O . PRO A 1 280 ? -10.996 7.419 19.098 1.00 96.44 280 PRO A O 1
ATOM 2195 N N . THR A 1 281 ? -9.350 7.823 20.547 1.00 96.25 281 THR A N 1
ATOM 2196 C CA . THR A 1 281 ? -9.998 9.031 21.084 1.00 96.25 281 THR A CA 1
ATOM 2197 C C . THR A 1 281 ? -10.026 10.138 20.030 1.00 96.25 281 THR A C 1
ATOM 2199 O O . THR A 1 281 ? -9.197 10.138 19.118 1.00 96.25 281 THR A O 1
ATOM 2202 N N . ASP A 1 282 ? -10.933 11.109 20.167 1.00 96.12 282 ASP A N 1
ATOM 2203 C CA . ASP A 1 282 ? -11.069 12.222 19.211 1.00 96.12 282 ASP A CA 1
ATOM 2204 C C . ASP A 1 282 ? -9.738 12.936 18.945 1.00 96.12 282 ASP A C 1
ATOM 2206 O O . ASP A 1 282 ? -9.356 13.129 17.796 1.00 96.12 282 ASP A O 1
ATOM 2210 N N . ASN A 1 283 ? -8.972 13.220 20.002 1.00 96.56 283 ASN A N 1
ATOM 2211 C CA . ASN A 1 283 ? -7.660 13.855 19.889 1.00 96.56 283 ASN A CA 1
ATOM 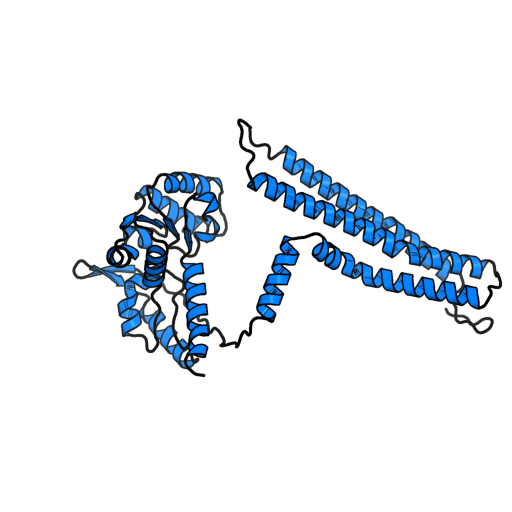2212 C C . ASN A 1 283 ? -6.660 13.022 19.066 1.00 96.56 283 ASN A C 1
ATOM 2214 O O . ASN A 1 283 ? -5.866 13.572 18.312 1.00 96.56 283 ASN A O 1
ATOM 2218 N N . ILE A 1 284 ? -6.675 11.692 19.202 1.00 96.31 284 ILE A N 1
ATOM 2219 C CA . ILE A 1 284 ? -5.796 10.816 18.412 1.00 96.31 284 ILE A CA 1
ATOM 2220 C C . ILE A 1 284 ? -6.306 10.717 16.971 1.00 96.31 284 ILE A C 1
ATOM 2222 O O . ILE A 1 284 ? -5.498 10.715 16.046 1.00 96.31 284 ILE A O 1
ATOM 2226 N N . CYS A 1 285 ? -7.626 10.691 16.768 1.00 96.44 285 CYS A N 1
ATOM 2227 C CA . CYS A 1 285 ? -8.225 10.727 15.436 1.00 96.44 285 CYS A CA 1
ATOM 2228 C C . CYS A 1 285 ? -7.806 11.986 14.663 1.00 96.44 285 CYS A C 1
ATOM 2230 O O . CYS A 1 285 ? -7.399 11.874 13.508 1.00 96.44 285 CYS A O 1
ATOM 2232 N N . ASP A 1 286 ? -7.852 13.152 15.313 1.00 96.50 286 ASP A N 1
ATOM 2233 C CA . ASP A 1 286 ? -7.446 14.430 14.722 1.00 96.50 286 ASP A CA 1
ATOM 2234 C C . ASP A 1 286 ? -5.949 14.430 14.377 1.00 96.50 286 ASP A C 1
ATOM 2236 O O . ASP A 1 286 ? -5.585 14.736 13.245 1.00 96.50 286 ASP A O 1
ATOM 2240 N N . LYS A 1 287 ? -5.083 13.961 15.291 1.00 96.94 287 LYS A N 1
ATOM 2241 C CA . LYS A 1 287 ? -3.641 13.810 15.015 1.00 96.94 287 LYS A CA 1
ATOM 2242 C C . LYS A 1 287 ? -3.355 12.911 13.809 1.00 96.94 287 LYS A C 1
ATOM 2244 O O . LYS A 1 287 ? -2.476 13.224 13.011 1.00 96.94 287 LYS A O 1
ATOM 2249 N N . ILE A 1 288 ? -4.051 11.778 13.689 1.00 96.94 288 ILE A N 1
ATOM 2250 C CA . ILE A 1 288 ? -3.865 10.848 12.566 1.00 96.94 288 ILE A CA 1
ATOM 2251 C C . ILE A 1 288 ? -4.325 11.497 11.258 1.00 96.94 288 ILE A C 1
ATOM 2253 O O . ILE A 1 288 ? -3.632 11.386 10.248 1.00 96.94 288 ILE A O 1
ATOM 2257 N N . GLU A 1 289 ? -5.471 12.177 11.256 1.00 95.19 289 GLU A N 1
ATOM 2258 C CA . GLU A 1 289 ? -5.957 12.871 10.064 1.00 95.19 289 GLU A CA 1
ATOM 2259 C C . GLU A 1 289 ? -5.022 14.008 9.635 1.00 95.19 289 GLU A C 1
ATOM 2261 O O . GLU A 1 289 ? -4.722 14.125 8.444 1.00 95.19 289 GLU A O 1
ATOM 2266 N N . ASP A 1 290 ? -4.509 14.789 10.587 1.00 95.88 290 ASP A N 1
ATOM 2267 C CA . ASP A 1 290 ? -3.522 15.837 10.329 1.00 95.88 290 ASP A CA 1
ATOM 2268 C C . ASP A 1 290 ? -2.211 15.257 9.792 1.00 95.88 290 ASP A C 1
ATOM 2270 O O . ASP A 1 290 ? -1.678 15.778 8.812 1.00 95.88 290 ASP A O 1
ATOM 2274 N N . LEU A 1 291 ? -1.724 14.147 10.360 1.00 95.81 291 LEU A N 1
ATOM 2275 C CA . LEU A 1 291 ? -0.558 13.428 9.842 1.00 95.81 291 LEU A CA 1
ATOM 2276 C C . LEU A 1 291 ? -0.786 13.006 8.382 1.00 95.81 291 LEU A C 1
ATOM 2278 O O . LEU A 1 291 ? 0.059 13.262 7.523 1.00 95.81 291 LEU A O 1
ATOM 2282 N N . ILE A 1 292 ? -1.934 12.394 8.072 1.00 91.12 292 ILE A N 1
ATOM 2283 C CA . ILE A 1 292 ? -2.264 11.963 6.705 1.00 91.12 292 ILE A CA 1
ATOM 2284 C C . ILE A 1 292 ? -2.282 13.165 5.752 1.00 91.12 292 ILE A C 1
ATOM 2286 O O . ILE A 1 292 ? -1.619 13.134 4.714 1.00 91.12 292 ILE A O 1
ATOM 2290 N N . LYS A 1 293 ? -3.021 14.226 6.096 1.00 90.38 293 LYS A N 1
ATOM 2291 C CA . LYS A 1 293 ? -3.269 15.373 5.210 1.00 90.38 293 LYS A CA 1
ATOM 2292 C C . LYS A 1 293 ? -2.069 16.292 5.035 1.00 90.38 293 LYS A C 1
ATOM 2294 O O . LYS A 1 293 ? -1.823 16.745 3.919 1.00 90.38 293 LYS A O 1
ATOM 2299 N N . ASN A 1 294 ? -1.362 16.589 6.119 1.00 92.25 294 ASN A N 1
ATOM 2300 C CA . ASN A 1 294 ? -0.359 17.649 6.146 1.00 92.25 294 ASN A CA 1
ATOM 2301 C C . ASN A 1 294 ? 1.070 17.115 6.009 1.00 92.25 294 ASN A C 1
ATOM 2303 O O . ASN A 1 294 ? 1.948 17.863 5.589 1.00 92.25 294 ASN A O 1
ATOM 2307 N N . GLU A 1 295 ? 1.311 15.835 6.310 1.00 91.19 295 GLU A N 1
ATOM 2308 C CA . GLU A 1 295 ? 2.656 15.255 6.262 1.00 91.19 295 GLU A CA 1
ATOM 2309 C C . GLU A 1 295 ? 2.783 14.118 5.241 1.00 91.19 295 GLU A C 1
ATOM 2311 O O . GLU A 1 295 ? 3.667 14.170 4.384 1.00 91.19 295 GLU A O 1
ATOM 2316 N N . ILE A 1 296 ? 1.903 13.108 5.272 1.00 88.06 296 ILE A N 1
ATOM 2317 C CA . ILE A 1 296 ? 2.043 11.937 4.390 1.00 88.06 296 ILE A CA 1
ATOM 2318 C C . ILE A 1 296 ? 1.698 12.290 2.938 1.00 88.06 296 ILE A C 1
ATOM 2320 O O . ILE A 1 296 ? 2.524 12.068 2.052 1.00 88.06 296 ILE A O 1
ATOM 2324 N N . ILE A 1 297 ? 0.518 12.873 2.680 1.00 78.94 297 ILE A N 1
ATOM 2325 C CA . ILE A 1 297 ? 0.086 13.246 1.319 1.00 78.94 297 ILE A CA 1
ATOM 2326 C C . ILE A 1 297 ? 1.082 14.221 0.654 1.00 78.94 297 ILE A C 1
ATOM 2328 O O . ILE A 1 297 ? 1.476 13.970 -0.487 1.00 78.94 297 ILE A O 1
ATOM 2332 N N . PRO A 1 298 ? 1.572 15.283 1.329 1.00 84.00 298 PRO A N 1
ATOM 2333 C CA . PRO A 1 298 ? 2.577 16.186 0.764 1.00 84.00 298 PRO A CA 1
ATOM 2334 C C . PRO A 1 298 ? 4.003 15.615 0.746 1.00 84.00 298 PRO A C 1
ATOM 2336 O O . PRO A 1 298 ? 4.909 16.293 0.263 1.00 84.00 298 PRO A O 1
ATOM 2339 N N . SER A 1 299 ? 4.221 14.396 1.261 1.00 87.75 299 SER A N 1
ATOM 2340 C CA . SER A 1 299 ? 5.536 13.742 1.380 1.00 87.75 299 SER A CA 1
ATOM 2341 C C . SER A 1 299 ? 6.553 14.516 2.239 1.00 87.75 299 SER A C 1
ATOM 2343 O O . SER A 1 299 ? 7.741 14.563 1.926 1.00 87.75 299 SER A O 1
ATOM 2345 N N . GLN A 1 300 ? 6.094 15.119 3.339 1.00 92.69 300 GLN A N 1
ATOM 2346 C CA . GLN A 1 300 ? 6.885 15.916 4.290 1.00 92.69 300 GLN A CA 1
ATOM 2347 C C . GLN A 1 300 ? 6.798 15.331 5.708 1.00 92.69 300 GLN A C 1
ATOM 2349 O O . GLN A 1 300 ? 6.434 16.011 6.662 1.00 92.69 300 GLN A O 1
ATOM 2354 N N . ILE A 1 301 ? 7.105 14.039 5.833 1.00 90.50 301 ILE A N 1
ATOM 2355 C CA . ILE A 1 301 ? 6.915 13.270 7.069 1.00 90.50 301 ILE A CA 1
ATOM 2356 C C . ILE A 1 301 ? 7.922 13.687 8.146 1.00 90.50 301 ILE A C 1
ATOM 2358 O O . ILE A 1 301 ? 9.136 13.595 7.947 1.00 90.50 301 ILE A O 1
ATOM 2362 N N . ASN A 1 302 ? 7.413 14.075 9.314 1.00 91.88 302 ASN A N 1
ATOM 2363 C CA . ASN A 1 302 ? 8.190 14.327 10.516 1.00 91.88 302 ASN A CA 1
ATOM 2364 C C . ASN A 1 302 ? 8.195 13.076 11.409 1.00 91.88 302 ASN A C 1
ATOM 2366 O O . ASN A 1 302 ? 7.158 12.631 11.905 1.00 91.88 302 ASN A O 1
ATOM 2370 N N . SER A 1 303 ? 9.382 12.516 11.656 1.00 92.19 303 SER A N 1
ATOM 2371 C CA . SER A 1 303 ? 9.533 11.302 12.469 1.00 92.19 303 SER A CA 1
ATOM 2372 C C . SER A 1 303 ? 8.990 11.467 13.888 1.00 92.19 303 SER A C 1
ATOM 2374 O O . SER A 1 303 ? 8.403 10.530 14.417 1.00 92.19 303 SER A O 1
ATOM 2376 N N . THR A 1 304 ? 9.117 12.655 14.486 1.00 94.94 304 THR A N 1
ATOM 2377 C CA . THR A 1 304 ? 8.615 12.919 15.841 1.00 94.94 304 THR A CA 1
ATOM 2378 C C . THR A 1 304 ? 7.091 12.827 15.893 1.00 94.94 304 THR A C 1
ATOM 2380 O O . THR A 1 304 ? 6.553 12.197 16.801 1.00 94.94 304 THR A O 1
ATOM 2383 N N . THR A 1 305 ? 6.388 13.381 14.894 1.00 93.31 305 THR A N 1
ATOM 2384 C CA . THR A 1 305 ? 4.923 13.275 14.802 1.00 93.31 305 THR A CA 1
ATOM 2385 C C . THR A 1 305 ? 4.496 11.809 14.702 1.00 93.31 305 THR A C 1
ATOM 2387 O O . THR A 1 305 ? 3.617 11.359 15.441 1.00 93.31 305 THR A O 1
ATOM 2390 N N . VAL A 1 306 ? 5.153 11.044 13.821 1.00 94.56 306 VAL A N 1
ATOM 2391 C CA . VAL A 1 306 ? 4.872 9.615 13.617 1.00 94.56 306 VAL A CA 1
ATOM 2392 C C . VAL A 1 306 ? 5.088 8.817 14.904 1.00 94.56 306 VAL A C 1
ATOM 2394 O O . VAL A 1 306 ? 4.213 8.031 15.273 1.00 94.56 306 VAL A O 1
ATOM 2397 N N . GLU A 1 307 ? 6.211 9.034 15.597 1.00 96.12 307 GLU A N 1
ATOM 2398 C CA . GLU A 1 307 ? 6.564 8.360 16.853 1.00 96.12 307 GLU A CA 1
ATOM 2399 C C . GLU A 1 307 ? 5.603 8.702 17.998 1.00 96.12 307 GLU A C 1
ATOM 2401 O O . GLU A 1 307 ? 5.254 7.834 18.799 1.00 96.12 307 GLU A O 1
ATOM 2406 N N . ASP A 1 308 ? 5.155 9.952 18.098 1.00 96.25 308 ASP A N 1
ATOM 2407 C CA . ASP A 1 308 ? 4.236 10.362 19.158 1.00 96.25 308 ASP A CA 1
ATOM 2408 C C . ASP A 1 308 ? 2.840 9.765 18.960 1.00 96.25 308 ASP A C 1
ATOM 2410 O O . ASP A 1 308 ? 2.246 9.250 19.911 1.00 96.25 308 ASP A O 1
ATOM 2414 N N . ILE A 1 309 ? 2.345 9.735 17.720 1.00 97.00 309 ILE A N 1
ATOM 2415 C CA . ILE A 1 309 ? 1.091 9.050 17.384 1.00 97.00 309 ILE A CA 1
ATOM 2416 C C . ILE A 1 309 ? 1.242 7.531 17.557 1.00 97.00 309 ILE A C 1
ATOM 2418 O O . ILE A 1 309 ? 0.339 6.884 18.086 1.00 97.00 309 ILE A O 1
ATOM 2422 N N . GLN A 1 310 ? 2.394 6.952 17.200 1.00 96.94 310 GLN A N 1
ATOM 2423 C CA . GLN A 1 310 ? 2.697 5.534 17.424 1.00 96.94 310 GLN A CA 1
ATOM 2424 C C . GLN A 1 310 ? 2.575 5.163 18.908 1.00 96.94 310 GLN A C 1
ATOM 2426 O O . GLN A 1 310 ? 1.910 4.181 19.237 1.00 96.94 310 GLN A O 1
ATOM 2431 N N . LYS A 1 311 ? 3.171 5.953 19.814 1.00 96.62 311 LYS A N 1
ATOM 2432 C CA . LYS A 1 311 ? 3.071 5.727 21.269 1.00 96.62 311 LYS A CA 1
ATOM 2433 C C . LYS A 1 311 ? 1.626 5.783 21.754 1.00 96.62 311 LYS A C 1
ATOM 2435 O O . LYS A 1 311 ? 1.264 5.047 22.668 1.00 96.62 311 LYS A O 1
ATOM 2440 N N . ASP A 1 312 ? 0.808 6.661 21.181 1.00 96.38 312 ASP A N 1
ATOM 2441 C CA . ASP A 1 312 ? -0.614 6.759 21.509 1.00 96.38 312 ASP A CA 1
ATOM 2442 C C . ASP A 1 312 ? -1.398 5.534 21.001 1.00 96.38 312 ASP A C 1
ATOM 2444 O O . ASP A 1 312 ? -2.186 4.960 21.753 1.00 96.38 312 ASP A O 1
ATOM 2448 N N . ILE A 1 313 ? -1.120 5.065 19.780 1.00 96.62 313 ILE A N 1
ATOM 2449 C CA . ILE A 1 313 ? -1.715 3.855 19.187 1.00 96.62 313 ILE A CA 1
ATOM 2450 C C . ILE A 1 313 ? -1.349 2.590 19.982 1.00 96.62 313 ILE A C 1
ATOM 2452 O O . ILE A 1 313 ? -2.198 1.732 20.224 1.00 96.62 313 ILE A O 1
ATOM 2456 N N . GLN A 1 314 ? -0.099 2.466 20.428 1.00 95.81 314 GLN A N 1
ATOM 2457 C CA . GLN A 1 314 ? 0.390 1.283 21.146 1.00 95.81 314 GLN A CA 1
ATOM 2458 C C . GLN A 1 314 ? -0.296 1.051 22.503 1.00 95.81 314 GLN A C 1
ATOM 2460 O O . GLN A 1 314 ? -0.261 -0.065 23.020 1.00 95.81 314 GLN A O 1
ATOM 2465 N N . LYS A 1 315 ? -0.949 2.072 23.076 1.00 96.12 315 LYS A N 1
ATOM 2466 C CA . LYS A 1 315 ? -1.675 1.974 24.356 1.00 96.12 315 LYS A CA 1
ATOM 2467 C C . LYS A 1 315 ? -3.005 1.219 24.248 1.00 96.12 315 LYS A C 1
ATOM 2469 O O . LYS A 1 315 ? -3.569 0.857 25.277 1.00 96.12 315 LYS A O 1
ATOM 2474 N N . TYR A 1 316 ? -3.529 1.002 23.041 1.00 97.50 316 TYR A N 1
ATOM 2475 C CA . TYR A 1 316 ? -4.816 0.334 22.849 1.00 97.50 316 TYR A CA 1
ATOM 2476 C C . TYR A 1 316 ? -4.708 -1.183 23.028 1.00 97.50 316 TYR A C 1
ATOM 2478 O O . TYR A 1 316 ? -3.859 -1.829 22.415 1.00 97.50 316 TYR A O 1
ATOM 2486 N N . ASP A 1 317 ? -5.613 -1.770 23.816 1.00 96.62 317 ASP A N 1
ATOM 2487 C CA . ASP A 1 317 ? -5.770 -3.225 23.946 1.00 96.62 317 ASP A CA 1
ATOM 2488 C C . ASP A 1 317 ? -6.544 -3.798 22.747 1.00 96.62 317 ASP A C 1
ATOM 2490 O O . ASP A 1 317 ? -7.773 -3.772 22.698 1.00 96.62 317 ASP A O 1
ATOM 2494 N N . CYS A 1 318 ? -5.805 -4.282 21.753 1.00 97.44 318 CYS A N 1
ATOM 2495 C CA . CYS A 1 318 ? -6.313 -4.886 20.524 1.00 97.44 318 CYS A CA 1
ATOM 2496 C C . CYS A 1 318 ? -5.369 -5.991 20.034 1.00 97.44 318 CYS A C 1
ATOM 2498 O O . CYS A 1 318 ? -4.167 -5.953 20.321 1.00 97.44 318 CYS A O 1
ATOM 2500 N N . ASP A 1 319 ? -5.908 -6.924 19.255 1.00 97.81 319 ASP A N 1
ATOM 2501 C CA . ASP A 1 319 ? -5.174 -8.048 18.667 1.00 97.81 319 ASP A CA 1
ATOM 2502 C C . ASP A 1 319 ? -4.455 -7.646 17.375 1.00 97.81 319 ASP A C 1
ATOM 2504 O O . ASP A 1 319 ? -3.414 -8.204 17.038 1.00 97.81 319 ASP A O 1
ATOM 2508 N N . ALA A 1 320 ? -5.015 -6.677 16.645 1.00 98.31 320 ALA A N 1
ATOM 2509 C CA . ALA A 1 320 ? -4.460 -6.165 15.399 1.00 98.31 320 ALA A CA 1
ATOM 2510 C C . ALA A 1 320 ? -4.895 -4.722 15.118 1.00 98.31 320 ALA A C 1
ATOM 2512 O O . ALA A 1 320 ? -5.822 -4.190 15.738 1.00 98.31 320 ALA A O 1
ATOM 2513 N N . ILE A 1 321 ? -4.226 -4.098 14.151 1.00 98.56 321 ILE A N 1
ATOM 2514 C CA . ILE A 1 321 ? -4.483 -2.725 13.714 1.00 98.56 321 ILE A CA 1
ATOM 2515 C C . ILE A 1 321 ? -4.815 -2.725 12.219 1.00 98.56 321 ILE A C 1
ATOM 2517 O O . ILE A 1 321 ? -4.025 -3.186 11.397 1.00 98.56 321 ILE A O 1
ATOM 2521 N N . ILE A 1 322 ? -5.982 -2.197 11.857 1.00 98.38 322 ILE A N 1
ATOM 2522 C CA . ILE A 1 322 ? -6.403 -1.994 10.468 1.00 98.38 322 ILE A CA 1
ATOM 2523 C C . ILE A 1 322 ? -5.894 -0.629 10.000 1.00 98.38 322 ILE A C 1
ATOM 2525 O O . ILE A 1 322 ? -6.243 0.401 10.579 1.00 98.38 322 ILE A O 1
ATOM 2529 N N . LEU A 1 323 ? -5.114 -0.609 8.915 1.00 96.88 323 LEU A N 1
ATOM 2530 C CA . LEU A 1 323 ? -4.720 0.621 8.223 1.00 96.88 323 LEU A CA 1
ATOM 2531 C C . LEU A 1 323 ? -5.771 0.961 7.158 1.00 96.88 323 LEU A C 1
ATOM 2533 O O . LEU A 1 323 ? -5.618 0.659 5.973 1.00 96.88 323 LEU A O 1
ATOM 2537 N N . GLY A 1 324 ? -6.868 1.574 7.601 1.00 91.75 324 GLY A N 1
ATOM 2538 C CA . GLY A 1 324 ? -8.037 1.981 6.809 1.00 91.75 324 GLY A CA 1
ATOM 2539 C C . GLY A 1 324 ? -7.859 3.276 6.007 1.00 91.75 324 GLY A C 1
ATOM 2540 O O . GLY A 1 324 ? -8.840 3.905 5.610 1.00 91.75 324 GLY A O 1
ATOM 2541 N N . CYS A 1 325 ? -6.618 3.693 5.764 1.00 87.81 325 CYS A N 1
ATOM 2542 C CA . CYS A 1 325 ? -6.261 4.726 4.797 1.00 87.81 325 CYS A CA 1
ATOM 2543 C C . CYS A 1 325 ? -5.056 4.228 4.003 1.00 87.81 325 CYS A C 1
ATOM 2545 O O . CYS A 1 325 ? -4.134 3.651 4.580 1.00 87.81 325 CYS A O 1
ATOM 2547 N N . THR A 1 326 ? -5.068 4.440 2.691 1.00 79.06 326 THR A N 1
ATOM 2548 C CA . THR A 1 326 ? -4.089 3.866 1.758 1.00 79.06 326 THR A CA 1
ATOM 2549 C C . THR A 1 326 ? -2.666 4.408 1.950 1.00 79.06 326 THR A C 1
ATOM 2551 O O . THR A 1 326 ? -1.701 3.783 1.521 1.00 79.06 326 THR A O 1
ATOM 2554 N N . GLU A 1 327 ? -2.538 5.539 2.639 1.00 85.75 327 GLU A N 1
ATOM 2555 C CA . GLU A 1 327 ? -1.318 6.291 2.919 1.00 85.75 327 GLU A CA 1
ATOM 2556 C C . GLU A 1 327 ? -0.627 5.849 4.219 1.00 85.75 327 GLU A C 1
ATOM 2558 O O . GLU A 1 327 ? 0.591 5.955 4.340 1.00 85.75 327 GLU A O 1
ATOM 2563 N N . LEU A 1 328 ? -1.372 5.320 5.196 1.00 90.56 328 LEU A N 1
ATOM 2564 C CA . LEU A 1 328 ? -0.818 4.925 6.499 1.00 90.56 328 LEU A CA 1
ATOM 2565 C C . LEU A 1 328 ? 0.289 3.853 6.431 1.00 90.56 328 LEU A C 1
ATOM 2567 O O . LEU A 1 328 ? 1.224 3.955 7.229 1.00 90.56 328 LEU A O 1
ATOM 2571 N N . PRO A 1 329 ? 0.271 2.875 5.497 1.00 89.50 329 PRO A N 1
ATOM 2572 C CA . PRO A 1 329 ? 1.366 1.913 5.342 1.00 89.50 329 PRO A CA 1
ATOM 2573 C C . PRO A 1 329 ? 2.738 2.537 5.028 1.00 89.50 329 PRO A C 1
ATOM 2575 O O . PRO A 1 329 ? 3.755 1.860 5.158 1.00 89.50 329 PRO A O 1
ATOM 2578 N N . ILE A 1 330 ? 2.793 3.815 4.624 1.00 88.12 330 ILE A N 1
ATOM 2579 C CA . ILE A 1 330 ? 4.055 4.541 4.394 1.00 88.12 330 ILE A CA 1
ATOM 2580 C C . ILE A 1 330 ? 4.816 4.749 5.710 1.00 88.12 330 ILE A C 1
ATOM 2582 O O . ILE A 1 330 ? 6.046 4.708 5.724 1.00 88.12 330 ILE A O 1
ATOM 2586 N N . VAL A 1 331 ? 4.095 4.966 6.814 1.00 92.62 331 VAL A N 1
ATOM 2587 C CA . VAL A 1 331 ? 4.677 5.320 8.119 1.00 92.62 331 VAL A CA 1
ATOM 2588 C C . VAL A 1 331 ? 4.449 4.265 9.195 1.00 92.62 331 VAL A C 1
ATOM 2590 O O . VAL A 1 331 ? 5.191 4.243 10.172 1.00 92.62 331 VAL A O 1
ATOM 2593 N N . TYR A 1 332 ? 3.475 3.367 9.026 1.00 93.31 332 TYR A N 1
ATOM 2594 C CA . TYR A 1 332 ? 3.129 2.349 10.017 1.00 93.31 332 TYR A CA 1
ATOM 2595 C C . TYR A 1 332 ? 3.180 0.928 9.461 1.00 93.31 332 TYR A C 1
ATOM 2597 O O . TYR A 1 332 ? 2.743 0.652 8.347 1.00 93.31 332 TYR A O 1
ATOM 2605 N N . ASN A 1 333 ? 3.697 0.011 10.274 1.00 90.75 333 ASN A N 1
ATOM 2606 C CA . ASN A 1 333 ? 3.806 -1.414 9.985 1.00 90.75 333 ASN A CA 1
ATOM 2607 C C . ASN A 1 333 ? 3.822 -2.229 11.292 1.00 90.75 333 ASN A C 1
ATOM 2609 O O . ASN A 1 333 ? 3.732 -1.679 12.388 1.00 90.75 333 ASN A O 1
ATOM 2613 N N . GLU A 1 334 ? 3.920 -3.554 11.177 1.00 91.19 334 GLU A N 1
ATOM 2614 C CA . GLU A 1 334 ? 3.927 -4.450 12.342 1.00 91.19 334 GLU A CA 1
ATOM 2615 C C . GLU A 1 334 ? 5.122 -4.200 13.271 1.00 91.19 334 GLU A C 1
ATOM 2617 O O . GLU A 1 334 ? 4.964 -4.232 14.492 1.00 91.19 334 GLU A O 1
ATOM 2622 N N . ASP A 1 335 ? 6.297 -3.898 12.707 1.00 88.81 335 ASP A N 1
ATOM 2623 C CA . ASP A 1 335 ? 7.533 -3.709 13.471 1.00 88.81 335 ASP A CA 1
ATOM 2624 C C . ASP A 1 335 ? 7.456 -2.468 14.372 1.00 88.81 335 ASP A C 1
ATOM 2626 O O . ASP A 1 335 ? 7.872 -2.521 15.530 1.00 88.81 335 ASP A O 1
ATOM 2630 N N . ASN A 1 336 ? 6.924 -1.348 13.866 1.00 91.25 336 ASN A N 1
ATOM 2631 C CA . ASN A 1 336 ? 6.840 -0.116 14.652 1.00 91.25 336 ASN A CA 1
ATOM 2632 C C . ASN A 1 336 ? 5.579 -0.035 15.519 1.00 91.25 336 ASN A C 1
ATOM 2634 O O . ASN A 1 336 ? 5.648 0.455 16.643 1.00 91.25 336 ASN A O 1
ATOM 2638 N N . LEU A 1 337 ? 4.440 -0.575 15.086 1.00 93.56 337 LEU A N 1
ATOM 2639 C CA . LEU A 1 337 ? 3.238 -0.608 15.920 1.00 93.56 337 LEU A CA 1
ATOM 2640 C C . LEU A 1 337 ? 3.289 -1.710 16.989 1.00 93.56 337 LEU A C 1
ATOM 2642 O O . LEU A 1 337 ? 2.530 -1.648 17.953 1.00 93.56 337 LEU A O 1
ATOM 2646 N N . GLY A 1 338 ? 4.184 -2.694 16.856 1.00 92.25 338 GLY A N 1
ATOM 2647 C CA . GLY A 1 338 ? 4.345 -3.788 17.818 1.00 92.25 338 GLY A CA 1
ATOM 2648 C C . GLY A 1 338 ? 3.152 -4.747 17.865 1.00 92.25 338 GLY A C 1
ATOM 2649 O O . GLY A 1 338 ? 2.999 -5.495 18.830 1.00 92.25 338 GLY A O 1
ATOM 2650 N N . LYS A 1 339 ? 2.285 -4.705 16.848 1.00 94.69 339 LYS A N 1
ATOM 2651 C CA . LYS A 1 339 ? 1.064 -5.508 16.724 1.00 94.69 339 LYS A CA 1
ATOM 2652 C C . LYS A 1 339 ? 0.864 -5.938 15.271 1.00 94.69 339 LYS A C 1
ATOM 2654 O O . LYS A 1 339 ? 1.309 -5.216 14.380 1.00 94.69 339 LYS A O 1
ATOM 2659 N N . PRO A 1 340 ? 0.171 -7.060 15.013 1.00 97.31 340 PRO A N 1
ATOM 2660 C CA . PRO A 1 340 ? -0.245 -7.431 13.667 1.00 97.31 340 PRO A CA 1
ATOM 2661 C C . PRO A 1 340 ? -0.992 -6.297 12.961 1.00 97.31 340 PRO A C 1
ATOM 2663 O O . PRO A 1 340 ? -1.830 -5.618 13.561 1.00 97.31 340 PRO A O 1
ATOM 2666 N N . VAL A 1 341 ? -0.717 -6.121 11.671 1.00 97.00 341 VAL A N 1
ATOM 2667 C CA . VAL A 1 341 ? -1.289 -5.045 10.861 1.00 97.00 341 VAL A CA 1
ATOM 2668 C C . VAL A 1 341 ? -2.065 -5.627 9.687 1.00 97.00 341 VAL A C 1
ATOM 2670 O O . VAL A 1 341 ? -1.625 -6.556 9.008 1.00 97.00 341 VAL A O 1
ATOM 2673 N N . VAL A 1 342 ? -3.235 -5.049 9.426 1.00 96.69 342 VAL A N 1
ATOM 2674 C CA . VAL A 1 342 ? -4.041 -5.323 8.238 1.00 96.69 342 VAL A CA 1
ATOM 2675 C C . VAL A 1 342 ? -3.973 -4.105 7.320 1.00 96.69 342 VAL A C 1
ATOM 2677 O O . VAL A 1 342 ? -4.708 -3.132 7.481 1.00 96.69 342 VAL A O 1
ATOM 2680 N N . ASP A 1 343 ? -3.044 -4.160 6.365 1.00 93.81 343 ASP A N 1
ATOM 2681 C CA . ASP A 1 343 ? -2.913 -3.178 5.287 1.00 93.81 343 ASP A CA 1
ATOM 2682 C C . ASP A 1 343 ? -4.012 -3.415 4.244 1.00 93.81 343 ASP A C 1
ATOM 2684 O O . ASP A 1 343 ? -3.977 -4.389 3.484 1.00 93.81 343 ASP A O 1
ATOM 2688 N N . THR A 1 344 ? -4.992 -2.512 4.224 1.00 92.44 344 THR A N 1
ATOM 2689 C CA . THR A 1 344 ? -6.177 -2.616 3.366 1.00 92.44 344 THR A CA 1
ATOM 2690 C C . THR A 1 344 ? -5.822 -2.535 1.878 1.00 92.44 344 THR A C 1
ATOM 2692 O O . THR A 1 344 ? -6.387 -3.279 1.075 1.00 92.44 344 THR A O 1
ATOM 2695 N N . THR A 1 345 ? -4.825 -1.724 1.506 1.00 86.62 345 THR A N 1
ATOM 2696 C CA . THR A 1 345 ? -4.335 -1.586 0.125 1.00 86.62 345 THR A CA 1
ATOM 2697 C C . THR A 1 345 ? -3.725 -2.890 -0.359 1.00 86.62 345 THR A C 1
ATOM 2699 O O . THR A 1 345 ? -4.082 -3.416 -1.419 1.00 86.62 345 THR A O 1
ATOM 2702 N N . ARG A 1 346 ? -2.796 -3.435 0.433 1.00 87.44 346 ARG A N 1
ATOM 2703 C CA . ARG A 1 346 ? -2.100 -4.670 0.083 1.00 87.44 346 ARG A CA 1
ATOM 2704 C C . ARG A 1 346 ? -3.074 -5.838 0.029 1.00 87.44 346 ARG A C 1
ATOM 2706 O O . ARG A 1 346 ? -2.988 -6.640 -0.900 1.00 87.44 346 ARG A O 1
ATOM 2713 N N . LEU A 1 347 ? -3.991 -5.925 0.988 1.00 89.50 347 LEU A N 1
ATOM 2714 C CA . LEU A 1 347 ? -4.982 -6.992 1.046 1.00 89.50 347 LEU A CA 1
ATOM 2715 C C . LEU A 1 347 ? -5.909 -6.972 -0.178 1.00 89.50 347 LEU A C 1
ATOM 2717 O O . LEU A 1 347 ? -6.079 -8.009 -0.818 1.00 89.50 347 LEU A O 1
ATOM 2721 N N . LEU A 1 348 ? -6.415 -5.796 -0.569 1.00 89.19 348 LEU A N 1
ATOM 2722 C CA . LEU A 1 348 ? -7.237 -5.646 -1.773 1.00 89.19 348 LEU A CA 1
ATOM 2723 C C . LEU A 1 348 ? -6.501 -6.106 -3.032 1.00 89.19 348 LEU A C 1
ATOM 2725 O O . LEU A 1 348 ? -7.069 -6.829 -3.845 1.00 89.19 348 LEU A O 1
ATOM 2729 N N . ALA A 1 349 ? -5.235 -5.710 -3.185 1.00 84.44 349 ALA A N 1
ATOM 2730 C CA . ALA A 1 349 ? -4.432 -6.077 -4.347 1.00 84.44 349 ALA A CA 1
ATOM 2731 C C . ALA A 1 349 ? -4.199 -7.595 -4.438 1.00 84.44 349 ALA A C 1
ATOM 2733 O O . ALA A 1 349 ? -4.300 -8.165 -5.524 1.00 84.44 349 ALA A O 1
ATOM 2734 N N . HIS A 1 350 ? -3.921 -8.257 -3.308 1.00 84.19 350 HIS A N 1
ATOM 2735 C CA . HIS A 1 350 ? -3.750 -9.715 -3.275 1.00 84.19 350 HIS A CA 1
ATOM 2736 C C . HIS A 1 350 ? -5.060 -10.431 -3.610 1.00 84.19 350 HIS A C 1
ATOM 2738 O O . HIS A 1 350 ? -5.057 -11.338 -4.438 1.00 84.19 350 HIS A O 1
ATOM 2744 N N . TYR A 1 351 ? -6.172 -9.988 -3.022 1.00 87.06 351 TYR A N 1
ATOM 2745 C CA . TYR A 1 351 ? -7.487 -10.568 -3.276 1.00 87.06 351 TYR A CA 1
ATOM 2746 C C . TYR A 1 351 ? -7.922 -10.395 -4.738 1.00 87.06 351 TYR A C 1
ATOM 2748 O O . TYR A 1 351 ? -8.385 -11.342 -5.367 1.00 87.06 351 TYR A O 1
ATOM 2756 N N . ALA A 1 352 ? -7.710 -9.208 -5.314 1.00 85.00 352 ALA A N 1
ATOM 2757 C CA . ALA A 1 352 ? -8.004 -8.935 -6.718 1.00 85.00 352 ALA A CA 1
ATOM 2758 C C . ALA A 1 352 ? -7.182 -9.822 -7.663 1.00 85.00 352 ALA A C 1
ATOM 2760 O O . ALA A 1 352 ? -7.721 -10.363 -8.626 1.00 85.00 352 ALA A O 1
ATOM 2761 N N . LEU A 1 353 ? -5.886 -9.998 -7.376 1.00 83.81 353 LEU A N 1
ATOM 2762 C CA . LEU A 1 353 ? -5.021 -10.877 -8.158 1.00 83.81 353 LEU A CA 1
ATOM 2763 C C . LEU A 1 353 ? -5.482 -12.334 -8.063 1.00 83.81 353 LEU A C 1
ATOM 2765 O O . LEU A 1 353 ? -5.584 -13.002 -9.086 1.00 83.81 353 LEU A O 1
ATOM 2769 N N . GLN A 1 354 ? -5.790 -12.806 -6.855 1.00 83.12 354 GLN A N 1
ATOM 2770 C CA . GLN A 1 354 ? -6.289 -14.159 -6.632 1.00 83.12 354 GLN A CA 1
ATOM 2771 C C . GLN A 1 354 ? -7.571 -14.404 -7.436 1.00 83.12 354 GLN A C 1
ATOM 2773 O O . GLN A 1 354 ? -7.589 -15.318 -8.259 1.00 83.12 354 GLN A O 1
ATOM 2778 N N . LEU A 1 355 ? -8.575 -13.527 -7.308 1.00 83.94 355 LEU A N 1
ATOM 2779 C CA . LEU A 1 355 ? -9.817 -13.608 -8.083 1.00 83.94 355 LEU A CA 1
ATOM 2780 C C . LEU A 1 355 ? -9.573 -13.635 -9.596 1.00 83.94 355 LEU A C 1
ATOM 2782 O O . LEU A 1 355 ? -10.133 -14.478 -10.290 1.00 83.94 355 LEU A O 1
ATOM 2786 N N . ALA A 1 356 ? -8.708 -12.753 -10.104 1.00 80.62 356 ALA A N 1
ATOM 2787 C CA . ALA A 1 356 ? -8.389 -12.696 -11.530 1.00 80.62 356 ALA A CA 1
ATOM 2788 C C . ALA A 1 356 ? -7.683 -13.966 -12.044 1.00 80.62 356 ALA A C 1
ATOM 2790 O O . ALA A 1 356 ? -7.735 -14.262 -13.237 1.00 80.62 356 ALA A O 1
ATOM 2791 N N . THR A 1 357 ? -7.000 -14.708 -11.166 1.00 76.19 357 THR A N 1
ATOM 2792 C CA . THR A 1 357 ? -6.279 -15.938 -11.531 1.00 76.19 357 THR A CA 1
ATOM 2793 C C . THR A 1 357 ? -7.088 -17.218 -11.328 1.00 76.19 357 THR A C 1
ATOM 2795 O O . THR A 1 357 ? -6.903 -18.166 -12.089 1.00 76.19 357 THR A O 1
ATOM 2798 N N . GLU A 1 358 ? -7.989 -17.264 -10.345 1.00 68.88 358 GLU A N 1
ATOM 2799 C CA . GLU A 1 358 ? -8.743 -18.471 -9.986 1.00 68.88 358 GLU A CA 1
ATOM 2800 C C . GLU A 1 358 ? -9.798 -18.862 -11.027 1.00 68.88 358 GLU A C 1
ATOM 2802 O O . GLU A 1 358 ? -10.012 -20.058 -11.233 1.00 68.88 358 GLU A O 1
ATOM 2807 N N . GLU A 1 359 ? -10.375 -17.903 -11.761 1.00 54.91 359 GLU A N 1
ATOM 2808 C CA . GLU A 1 359 ? -11.323 -18.178 -12.858 1.00 54.91 359 GLU A CA 1
ATOM 2809 C C . GLU A 1 359 ? -10.743 -19.083 -13.968 1.00 54.91 359 GLU A C 1
ATOM 2811 O O . GLU A 1 359 ? -11.499 -19.743 -14.683 1.00 54.91 359 GLU A O 1
ATOM 2816 N N . ASN A 1 360 ? -9.412 -19.200 -14.080 1.00 43.53 360 ASN A N 1
ATOM 2817 C CA . ASN A 1 360 ? -8.755 -20.120 -15.019 1.00 43.53 360 ASN A CA 1
ATOM 2818 C C . ASN A 1 360 ? -8.825 -21.601 -14.602 1.00 43.53 360 ASN A C 1
ATOM 2820 O O . ASN A 1 360 ? -8.587 -22.477 -15.435 1.00 43.53 360 ASN A O 1
ATOM 2824 N N . SER A 1 361 ? -9.111 -21.898 -13.333 1.00 40.12 361 SER A N 1
ATOM 2825 C CA . SER A 1 361 ? -9.065 -23.266 -12.784 1.00 40.12 361 SER A CA 1
ATOM 2826 C C . SER A 1 361 ? -10.374 -24.028 -12.994 1.00 40.12 361 SER A C 1
ATOM 2828 O O . SER A 1 361 ? -10.377 -25.253 -13.027 1.00 40.12 361 SER A O 1
ATOM 2830 N N . SER A 1 362 ? -11.480 -23.297 -13.140 1.00 36.94 362 SER A N 1
ATOM 2831 C CA . SER A 1 362 ? -12.845 -23.836 -13.212 1.00 36.94 362 SER A CA 1
ATOM 2832 C C . SER A 1 362 ? -13.352 -24.029 -14.647 1.00 36.94 362 SER A C 1
ATOM 2834 O O . SER A 1 362 ? -14.465 -24.510 -14.834 1.00 36.94 362 SER A O 1
ATOM 2836 N N . SER A 1 363 ? -12.559 -23.629 -15.649 1.00 36.69 363 SER A N 1
ATOM 2837 C CA . SER A 1 363 ? -12.919 -23.663 -17.079 1.00 36.69 363 SER A CA 1
ATOM 2838 C C . SER A 1 363 ? -11.969 -24.522 -17.930 1.00 36.69 363 SER A C 1
ATOM 2840 O O . SER A 1 363 ? -11.842 -24.281 -19.130 1.00 36.69 363 SER A O 1
ATOM 2842 N N . LYS A 1 364 ? -11.277 -25.499 -17.330 1.00 32.16 364 LYS A N 1
ATOM 2843 C CA . LYS A 1 364 ? -10.460 -26.484 -18.057 1.00 32.16 364 LYS A CA 1
ATOM 2844 C C . LYS A 1 364 ? -11.006 -27.893 -17.937 1.00 32.16 364 LYS A C 1
ATOM 2846 O O . LYS A 1 364 ? -11.401 -28.266 -16.812 1.00 32.16 364 LYS A O 1
#

Sequence (364 aa):
MAMIVNGTCGLFGLYSIVYFAYYVIVISIILPTIMGVYGTLAFRNMRRLHTRVRPMGNSNNECPVVDRIHRADRHLLIMTVSEAVVCVVSTSIYPIVYMETALTGFIGINKSPERIQIENFMLNVGSFLLYFNNAAPFYTYLLVSSAFRQHIKQYMMKLASPFTGRPVTTMQITIPQIGLAVVDNNLMAVGGFDKICESIKLLEKVGADFIIIPSNTPHFAIDIIKKNSPLKVINLIEIVADECHRKGFSKVLVLGIKLTMQGGLYNDILRSKNITSIIPTDNICDKIEDLIKNEIIPSQINSTTVEDIQKDIQKYDCDAIILGCTELPIVYNEDNLGKPVVDTTRLLAHYALQLATEENSSSK

Organism: NCBI:txid433720